Protein AF-A0A957PQ06-F1 (afdb_monomer_lite)

pLDDT: mean 71.83, std 15.74, range [35.75, 93.5]

Sequence (275 aa):
MQFDFATTTLPTLVLWGLGLLVFLIGGGLGYFNMNIDANKKLEGIDQKMKILKAETDRKIADANSKLEEARALEAEYQKNPMVESSSMLSLKNDGGQHVKVYMDGQPLTAPLTPEKRKRLIELINHIRPWLEGSTTEPRPMEPARDVSKPVNSTPLPPSPTSKPFPPSQASYPPAEVKPVPLTISLNSNKPKMDPEMEYKLLSMVQQIDRVLQARIDGTPLAEMSVQLKDTLQGGLQVHIGTVVYETIDDVPDANVRNAIRAAIAEWEQKYIPGT

Secondary structure (DSSP, 8-state):
----HHHHHHHHHHHHHHHHHHHHHHHHHHHHHHHHHHHHHHHHHHHHHHHHHHHHHHHHHHHHHHHHHHHHHHHHHHH--------S-EEEEETTTEEEEEETTEE-PSSPPHHHHHHHHHHHHHHHHHHTT-----PPP----------------PPP---PPP-----PPP--------------------HHHHHHTS-HHHHHHHHHHHHHTTSHHHHTTEEEEE-TTS-EEEEETTEEESSSTT-S-HHHHHHHHHHHHHHHHHH----

Foldseek 3Di:
DDDPPPPPVVVVVVVVVVVVVVVVVVVVVVVVVVVVVVVVVVVVVVVVVVVVVVVVVVVVVVVVVVVVVVVVVVVVCVVDVPPPPQCQWDWDDDQDDDTFIAGSNHTDDPPHDPVVVVSVVVVCVVCVCVVVPPPPDDDPDDDDDDDDDDDDDDDDDDDDDDDDDDDDDDDDDPPPPDPPPPCPVPPCPDDPDPVVVVLVPDDPQVNLQVLLCVQCVVHPQVVQVWGWDADPSRAIWIDGPPDIHRDLVPDPDPVSSVSSVVSVVVCCVVPVPDD

Structure (mmCIF, N/CA/C/O backbone):
data_AF-A0A957PQ06-F1
#
_entry.id   AF-A0A957PQ06-F1
#
loop_
_atom_site.group_PDB
_atom_site.id
_atom_site.type_symbol
_atom_site.label_atom_id
_atom_site.label_alt_id
_atom_site.label_comp_id
_atom_site.label_asym_id
_atom_site.label_entity_id
_atom_site.label_seq_id
_atom_site.pdbx_PDB_ins_code
_atom_site.Cartn_x
_atom_site.Cartn_y
_atom_site.Cartn_z
_atom_site.occupancy
_atom_site.B_iso_or_equiv
_atom_site.auth_seq_id
_atom_site.auth_comp_id
_atom_site.auth_asym_id
_atom_site.auth_atom_id
_atom_site.pdbx_PDB_model_num
ATOM 1 N N . MET A 1 1 ? -68.226 42.128 35.892 1.00 43.59 1 MET A N 1
ATOM 2 C CA . MET A 1 1 ? -66.874 41.921 36.448 1.00 43.59 1 MET A CA 1
ATOM 3 C C . MET A 1 1 ? -65.916 42.742 35.604 1.00 43.59 1 MET A C 1
ATOM 5 O O . MET A 1 1 ? -65.677 42.376 34.463 1.00 43.59 1 MET A O 1
ATOM 9 N N . GLN A 1 2 ? -65.498 43.908 36.097 1.00 47.78 2 GLN A N 1
ATOM 10 C CA . GLN A 1 2 ? -64.459 44.709 35.448 1.00 47.78 2 GLN A CA 1
ATOM 11 C C . GLN A 1 2 ? -63.126 44.172 35.974 1.00 47.78 2 GLN A C 1
ATOM 13 O O . GLN A 1 2 ? -62.897 44.211 37.178 1.00 47.78 2 GLN A O 1
ATOM 18 N N . PHE A 1 3 ? -62.319 43.561 35.109 1.00 56.31 3 PHE A N 1
ATOM 19 C CA . PHE A 1 3 ? -60.966 43.151 35.472 1.00 56.31 3 PHE A CA 1
ATOM 20 C C . PHE A 1 3 ? -60.044 44.356 35.281 1.00 56.31 3 PHE A C 1
ATOM 22 O O . PHE A 1 3 ? -59.943 44.889 34.177 1.00 56.31 3 PHE A O 1
ATOM 29 N N . ASP A 1 4 ? -59.399 44.791 36.361 1.00 58.41 4 ASP A N 1
ATOM 30 C CA . ASP A 1 4 ? -58.350 45.809 36.347 1.00 58.41 4 ASP A CA 1
ATOM 31 C C . ASP A 1 4 ? -57.112 45.270 35.610 1.00 58.41 4 ASP A C 1
ATOM 33 O O . ASP A 1 4 ? -56.214 44.661 36.188 1.00 58.41 4 ASP A O 1
ATOM 37 N N . PHE A 1 5 ? -57.057 45.478 34.294 1.00 54.84 5 PHE A N 1
ATOM 38 C CA . PHE A 1 5 ? -55.918 45.081 33.455 1.00 54.84 5 PHE A CA 1
ATOM 39 C C . PHE A 1 5 ? -54.644 45.909 33.720 1.00 54.84 5 PHE A C 1
ATOM 41 O O . PHE A 1 5 ? -53.552 45.517 33.297 1.00 54.84 5 PHE A O 1
ATOM 48 N N . ALA A 1 6 ? -54.761 47.036 34.430 1.00 58.41 6 ALA A N 1
ATOM 49 C CA . ALA A 1 6 ? -53.650 47.948 34.694 1.00 58.41 6 ALA A CA 1
ATOM 50 C C . ALA A 1 6 ? -52.701 47.455 35.803 1.00 58.41 6 ALA A C 1
ATOM 52 O O . ALA A 1 6 ? -51.518 47.791 35.791 1.00 58.41 6 ALA A O 1
ATOM 53 N N . THR A 1 7 ? -53.177 46.633 36.744 1.00 58.50 7 THR A N 1
ATOM 54 C CA . THR A 1 7 ? -52.380 46.261 37.928 1.00 58.50 7 THR A CA 1
ATOM 55 C C . THR A 1 7 ? -51.551 44.987 37.726 1.00 58.50 7 THR A C 1
ATOM 57 O O . THR A 1 7 ? -50.562 44.782 38.426 1.00 58.50 7 THR A O 1
ATOM 60 N N . THR A 1 8 ? -51.888 44.144 36.742 1.00 57.09 8 THR A N 1
ATOM 61 C CA . THR A 1 8 ? -51.178 42.871 36.488 1.00 57.09 8 THR A CA 1
ATOM 62 C C . THR A 1 8 ? -50.111 42.963 35.390 1.00 57.09 8 THR A C 1
ATOM 64 O O . THR A 1 8 ? -49.140 42.216 35.427 1.00 57.09 8 THR A O 1
ATOM 67 N N . THR A 1 9 ? -50.218 43.893 34.437 1.00 60.69 9 THR A N 1
ATOM 68 C CA . THR A 1 9 ? -49.292 43.983 33.284 1.00 60.69 9 THR A CA 1
ATOM 69 C C . THR A 1 9 ? -47.967 44.685 33.598 1.00 60.69 9 THR A C 1
ATOM 71 O O . THR A 1 9 ? -46.920 44.291 33.078 1.00 60.69 9 THR A O 1
ATOM 74 N N . LEU A 1 10 ? -47.978 45.678 34.492 1.00 62.53 10 LEU A N 1
ATOM 75 C CA . LEU A 1 10 ? -46.776 46.395 34.933 1.00 62.53 10 LEU A CA 1
ATOM 76 C C . LEU A 1 10 ? -45.704 45.495 35.586 1.00 62.53 10 LEU A C 1
ATOM 78 O O . LEU A 1 10 ? -44.550 45.567 35.159 1.00 62.53 10 LEU A O 1
ATOM 82 N N . PRO A 1 11 ? -46.019 44.616 36.562 1.00 73.25 11 PRO A N 1
ATOM 83 C CA . PRO A 1 11 ? -44.999 43.765 37.180 1.00 73.25 11 PRO A CA 1
ATOM 84 C C . PRO A 1 11 ? -44.424 42.721 36.211 1.00 73.25 11 PRO A C 1
ATOM 86 O O . PRO A 1 11 ? -43.242 42.390 36.300 1.00 73.25 11 PRO A O 1
ATOM 89 N N . THR A 1 12 ? -45.210 42.238 35.242 1.00 75.31 12 THR A N 1
ATOM 90 C CA . THR A 1 12 ? -44.739 41.271 34.238 1.00 75.31 12 THR A CA 1
ATOM 91 C C . THR A 1 12 ? -43.734 41.887 33.265 1.00 75.31 12 THR A C 1
ATOM 93 O O . THR A 1 12 ? -42.726 41.252 32.953 1.00 75.31 12 THR A O 1
ATOM 96 N N . LEU A 1 13 ? -43.959 43.128 32.820 1.00 80.06 13 LEU A N 1
ATOM 97 C CA . LEU A 1 13 ? -43.015 43.842 31.952 1.00 80.06 13 LEU A CA 1
ATOM 98 C C . LEU A 1 13 ? -41.699 44.162 32.673 1.00 80.06 13 LEU A C 1
ATOM 100 O O . LEU A 1 13 ? -40.632 44.037 32.074 1.00 80.06 13 LEU A O 1
ATOM 104 N N . VAL A 1 14 ? -41.753 44.500 33.966 1.00 81.69 14 VAL A N 1
ATOM 105 C CA . VAL A 1 14 ? -40.548 44.704 34.788 1.00 81.69 14 VAL A CA 1
ATOM 106 C C . VAL A 1 14 ? -39.762 43.399 34.947 1.00 81.69 14 VAL A C 1
ATOM 108 O O . VAL A 1 14 ? -38.539 43.409 34.816 1.00 81.69 14 VAL A O 1
ATOM 111 N N . LEU A 1 15 ? -40.444 42.267 35.153 1.00 83.12 15 LEU A N 1
ATOM 112 C CA . LEU A 1 15 ? -39.797 40.956 35.257 1.00 83.12 15 LEU A CA 1
ATOM 113 C C . LEU A 1 15 ? -39.107 40.549 33.942 1.00 83.12 15 LEU A C 1
ATOM 115 O O . LEU A 1 15 ? -37.973 40.070 33.960 1.00 83.12 15 LEU A O 1
ATOM 119 N N . TRP A 1 16 ? -39.756 40.793 32.799 1.00 86.06 16 TRP A N 1
ATOM 120 C CA . TRP A 1 16 ? -39.165 40.566 31.476 1.00 86.06 16 TRP A CA 1
ATOM 121 C C . TRP A 1 16 ? -37.976 41.489 31.203 1.00 86.06 16 TRP A C 1
ATOM 123 O O . TRP A 1 16 ? -36.947 41.022 30.719 1.00 86.06 16 TRP A O 1
ATOM 133 N N . GLY A 1 17 ? -38.079 42.772 31.560 1.00 86.25 17 GLY A N 1
ATOM 134 C CA . GLY A 1 17 ? -36.977 43.727 31.437 1.00 86.25 17 GLY A CA 1
ATOM 135 C C . GLY A 1 17 ? -35.755 43.320 32.264 1.00 86.25 17 GLY A C 1
ATOM 136 O O . GLY A 1 17 ? -34.630 43.363 31.766 1.00 86.25 17 GLY A O 1
ATOM 137 N N . LEU A 1 18 ? -35.970 42.848 33.496 1.00 85.44 18 LEU A N 1
ATOM 138 C CA . LEU A 1 18 ? -34.895 42.362 34.362 1.00 85.44 18 LEU A CA 1
ATOM 139 C C . LEU A 1 18 ? -34.256 41.077 33.808 1.00 85.44 18 LEU A C 1
ATOM 141 O O . LEU A 1 18 ? -33.033 40.950 33.806 1.00 85.44 18 LEU A O 1
ATOM 145 N N . GLY A 1 19 ? -35.068 40.152 33.284 1.00 82.25 19 GLY A N 1
ATOM 146 C CA . GLY A 1 19 ? -34.583 38.931 32.637 1.00 82.25 19 GLY A CA 1
ATOM 147 C C . GLY A 1 19 ? -33.724 39.214 31.400 1.00 82.25 19 GLY A C 1
ATOM 148 O O . GLY A 1 19 ? -32.652 38.629 31.245 1.00 82.25 19 GLY A O 1
ATOM 149 N N . LEU A 1 20 ? -34.141 40.165 30.559 1.00 86.56 20 LEU A N 1
ATOM 150 C CA . LEU A 1 20 ? -33.387 40.591 29.375 1.00 86.56 20 LEU A CA 1
ATOM 151 C C . LEU A 1 20 ? -32.058 41.257 29.749 1.00 86.56 20 LEU A C 1
ATOM 153 O O . LEU A 1 20 ? -31.039 41.001 29.110 1.00 86.56 20 LEU A O 1
ATOM 157 N N . LEU A 1 21 ? -32.043 42.059 30.816 1.00 86.06 21 LEU A N 1
ATOM 158 C CA . LEU A 1 21 ? -30.826 42.694 31.318 1.00 86.06 21 LEU A CA 1
ATOM 159 C C . LEU A 1 21 ? -29.799 41.653 31.789 1.00 86.06 21 LEU A C 1
ATOM 16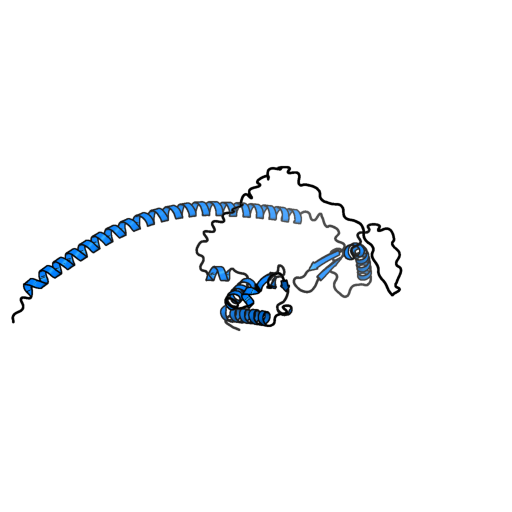1 O O . LEU A 1 21 ? -28.632 41.716 31.404 1.00 86.06 21 LEU A O 1
ATOM 165 N N . VAL A 1 22 ? -30.231 40.666 32.580 1.00 84.94 22 VAL A N 1
ATOM 166 C CA . VAL A 1 22 ? -29.355 39.581 33.055 1.00 84.94 22 VAL A CA 1
ATOM 167 C C . VAL A 1 22 ? -28.839 38.743 31.882 1.00 84.94 22 VAL A C 1
ATOM 169 O O . VAL A 1 22 ? -27.658 38.397 31.852 1.00 84.94 22 VAL A O 1
ATOM 172 N N . PHE A 1 23 ? -29.684 38.475 30.883 1.00 84.12 23 PHE A N 1
ATOM 173 C CA . PHE A 1 23 ? -29.285 37.758 29.673 1.00 84.12 23 PHE A CA 1
ATOM 174 C C . PHE A 1 23 ? -28.238 38.526 28.851 1.00 84.12 23 PHE A C 1
ATOM 176 O O . PHE A 1 23 ? -27.255 37.933 28.409 1.00 84.12 23 PHE A O 1
ATOM 183 N N . LEU A 1 24 ? -28.388 39.845 28.694 1.00 81.62 24 LEU A N 1
ATOM 184 C CA . LEU A 1 24 ? -27.420 40.680 27.974 1.00 81.62 24 LEU A CA 1
ATOM 185 C C . LEU A 1 24 ? -26.073 40.770 28.701 1.00 81.62 24 LEU A C 1
ATOM 187 O O . LEU A 1 24 ? -25.024 40.679 28.063 1.00 81.62 24 LEU A O 1
ATOM 191 N N . ILE A 1 25 ? -26.087 40.892 30.030 1.00 80.19 25 ILE A N 1
ATOM 192 C CA . ILE A 1 25 ? -24.860 40.919 30.838 1.00 80.19 25 ILE A CA 1
ATOM 193 C C . ILE A 1 25 ? -24.156 39.552 30.789 1.00 80.19 25 ILE A C 1
ATOM 195 O O . ILE A 1 25 ? -22.944 39.492 30.575 1.00 80.19 25 ILE A O 1
ATOM 199 N N . GLY A 1 26 ? -24.908 38.452 30.913 1.00 75.12 26 GLY A N 1
ATOM 200 C CA . GLY A 1 26 ? -24.374 37.092 30.802 1.00 75.12 26 GLY A CA 1
ATOM 201 C C . GLY A 1 26 ? -23.814 36.776 29.411 1.00 75.12 26 GLY A C 1
ATOM 202 O O . GLY A 1 26 ? -22.717 36.228 29.296 1.00 75.12 26 GLY A O 1
ATOM 203 N N . GLY A 1 27 ? -24.517 37.184 28.350 1.00 74.62 27 GLY A N 1
ATOM 204 C CA . GLY A 1 27 ? -24.068 37.031 26.964 1.00 74.62 27 GLY A CA 1
ATOM 205 C C . GLY A 1 27 ? -22.811 37.847 26.653 1.00 74.62 27 GLY A C 1
ATOM 206 O O . GLY A 1 27 ? -21.890 37.337 26.015 1.00 74.62 27 GLY A O 1
ATOM 207 N N . GLY A 1 28 ? -22.724 39.077 27.171 1.00 70.19 28 GLY A N 1
ATOM 208 C CA . GLY A 1 28 ? -21.534 39.920 27.047 1.00 70.19 28 GLY A CA 1
ATOM 209 C C . GLY A 1 28 ? -20.307 39.300 27.720 1.00 70.19 28 GLY A C 1
ATOM 210 O O . GLY A 1 28 ? -19.261 39.165 27.088 1.00 70.19 28 GLY A O 1
ATOM 211 N N . LEU A 1 29 ? -20.438 38.843 28.969 1.00 68.38 29 LEU A N 1
ATOM 212 C CA . LEU A 1 29 ? -19.339 38.198 29.703 1.00 68.38 29 LEU A CA 1
ATOM 213 C C . LEU A 1 29 ? -18.854 36.905 29.021 1.00 68.38 29 LEU A C 1
ATOM 215 O O . LEU A 1 29 ? -17.646 36.673 28.938 1.00 68.38 29 LEU A O 1
ATOM 219 N N . GLY A 1 30 ? -19.769 36.097 28.473 1.00 63.50 30 GLY A N 1
ATOM 220 C CA . GLY A 1 30 ? -19.419 34.898 27.705 1.00 63.50 30 GLY A CA 1
ATOM 221 C C . GLY A 1 30 ? -18.674 35.206 26.400 1.00 63.50 30 GLY A C 1
ATOM 222 O O . GLY A 1 30 ? -17.692 34.536 26.074 1.00 63.50 30 GLY A O 1
ATOM 223 N N . TYR A 1 31 ? -19.087 36.255 25.682 1.00 67.31 31 TYR A N 1
ATOM 224 C CA . TYR A 1 31 ? -18.463 36.662 24.419 1.00 67.31 31 TYR A CA 1
ATOM 225 C C . TYR A 1 31 ? -17.031 37.189 24.611 1.00 67.31 31 TYR A C 1
ATOM 227 O O . TYR A 1 31 ? -16.132 36.849 23.839 1.00 67.31 31 TYR A O 1
ATOM 235 N N . PHE A 1 32 ? -16.782 37.956 25.678 1.00 64.44 32 PHE A N 1
ATOM 236 C CA . PHE A 1 32 ? -15.441 38.471 25.974 1.00 64.44 32 PHE A CA 1
ATOM 237 C C . PHE A 1 32 ? -14.447 37.369 26.366 1.00 64.44 32 PHE A C 1
ATOM 239 O O . PHE A 1 32 ? -13.292 37.427 25.942 1.00 64.44 32 PHE A O 1
ATOM 246 N N . ASN A 1 33 ? -14.879 36.340 27.105 1.00 67.62 33 ASN A N 1
ATOM 247 C CA . ASN A 1 33 ? -13.994 35.231 27.475 1.00 67.62 33 ASN A CA 1
ATOM 248 C C . ASN A 1 33 ? -13.581 34.389 26.249 1.00 67.62 33 ASN A C 1
ATOM 250 O O . ASN A 1 33 ? -12.427 33.989 26.126 1.00 67.62 33 ASN A O 1
ATOM 254 N N . MET A 1 34 ? -14.491 34.185 25.289 1.00 59.56 34 MET A N 1
ATOM 255 C CA . MET A 1 34 ? -14.214 33.371 24.098 1.00 59.56 34 MET A CA 1
ATOM 256 C C . MET A 1 34 ? -13.320 34.078 23.060 1.00 59.56 34 MET A C 1
ATOM 258 O O . MET A 1 34 ? -12.548 33.419 22.362 1.00 59.56 34 MET A O 1
ATOM 262 N N . ASN A 1 35 ? -13.364 35.414 22.980 1.00 62.91 35 ASN A N 1
ATOM 263 C CA . ASN A 1 35 ? -12.556 36.182 22.023 1.00 62.91 35 ASN A CA 1
ATOM 264 C C . ASN A 1 35 ? -11.064 36.279 22.414 1.00 62.91 35 ASN A C 1
ATOM 266 O O . ASN A 1 35 ? -10.199 36.404 21.547 1.00 62.91 35 ASN A O 1
ATOM 270 N N . ILE A 1 36 ? -10.735 36.188 23.707 1.00 64.38 36 ILE A N 1
ATOM 271 C CA . ILE A 1 36 ? -9.341 36.239 24.186 1.00 64.38 36 ILE A CA 1
ATOM 272 C C . ILE A 1 36 ? -8.603 34.921 23.892 1.00 64.38 36 ILE A C 1
ATOM 274 O O . ILE A 1 36 ? -7.441 34.942 23.478 1.00 64.38 36 ILE A O 1
ATOM 278 N N . ASP A 1 37 ? -9.274 33.776 24.041 1.00 64.75 37 ASP A N 1
ATOM 279 C CA . ASP A 1 37 ? -8.692 32.463 23.729 1.00 64.75 37 ASP A CA 1
ATOM 280 C C . ASP A 1 37 ? -8.498 32.232 22.222 1.00 64.75 37 ASP A C 1
ATOM 282 O O . ASP A 1 37 ? -7.539 31.571 21.815 1.00 64.75 37 ASP A O 1
ATOM 286 N N . ALA A 1 38 ? -9.369 32.795 21.378 1.00 66.06 38 ALA A N 1
ATOM 287 C CA . ALA A 1 38 ? -9.244 32.691 19.924 1.00 66.06 38 ALA A CA 1
ATOM 288 C C . ALA A 1 38 ? -7.954 33.358 19.407 1.00 66.06 38 ALA A C 1
ATOM 290 O O . ALA A 1 38 ? -7.215 32.749 18.630 1.00 66.06 38 ALA A O 1
ATOM 291 N N . ASN A 1 39 ? -7.632 34.558 19.904 1.00 70.06 39 ASN A N 1
ATOM 292 C CA . ASN A 1 39 ? -6.432 35.292 19.489 1.00 70.06 39 ASN A CA 1
ATOM 293 C C . ASN A 1 39 ? -5.134 34.601 19.933 1.00 70.06 39 ASN A C 1
ATOM 295 O O . ASN A 1 39 ? -4.214 34.462 19.131 1.00 70.06 39 ASN A O 1
ATOM 299 N N . LYS A 1 40 ? -5.080 34.061 21.159 1.00 70.31 40 LYS A N 1
ATOM 300 C CA . LYS A 1 40 ? -3.904 33.299 21.625 1.00 70.31 40 LYS A CA 1
ATOM 301 C C . LYS A 1 40 ? -3.661 32.024 20.813 1.00 70.31 40 LYS A C 1
ATOM 303 O O . LYS A 1 40 ? -2.516 31.617 20.614 1.00 70.31 40 LYS A O 1
ATOM 308 N N . LYS A 1 41 ? -4.726 31.374 20.333 1.00 69.62 41 LYS A N 1
ATOM 309 C CA . LYS A 1 41 ? -4.604 30.174 19.489 1.00 69.62 41 LYS A CA 1
ATOM 310 C C . LYS A 1 41 ? -4.099 30.499 18.083 1.00 69.62 41 LYS A C 1
ATOM 312 O O . LYS A 1 41 ? -3.313 29.718 17.552 1.00 69.62 41 LYS A O 1
ATOM 317 N N . LEU A 1 42 ? -4.496 31.636 17.512 1.00 68.69 42 LEU A N 1
ATOM 318 C CA . LEU A 1 42 ? -4.008 32.104 16.209 1.00 68.69 42 LEU A CA 1
ATOM 319 C C . LEU A 1 42 ? -2.494 32.369 16.228 1.00 68.69 42 LEU A C 1
ATOM 321 O O . LEU A 1 42 ? -1.780 31.882 15.354 1.00 68.69 42 LEU A O 1
ATOM 325 N N . GLU A 1 43 ? -1.981 33.021 17.275 1.00 76.38 43 GLU A N 1
ATOM 326 C CA . GLU A 1 43 ? -0.540 33.290 17.427 1.00 76.38 43 GLU A CA 1
ATOM 327 C C . GLU A 1 43 ? 0.298 32.000 17.500 1.00 76.38 43 GLU A C 1
ATOM 329 O O . GLU A 1 43 ? 1.355 31.887 16.871 1.00 76.38 43 GLU A O 1
ATOM 334 N N . GLY A 1 44 ? -0.197 30.987 18.221 1.00 75.50 44 GLY A N 1
ATOM 335 C CA . GLY A 1 44 ? 0.466 29.685 18.320 1.00 75.50 44 GLY A CA 1
ATOM 336 C C . GLY A 1 44 ? 0.460 28.886 17.011 1.00 75.50 44 GLY A C 1
ATOM 337 O O . GLY A 1 44 ? 1.382 28.105 16.766 1.00 75.50 44 GLY A O 1
ATOM 338 N N . ILE A 1 45 ? -0.553 29.070 16.159 1.00 78.94 45 ILE A N 1
ATOM 339 C CA . ILE A 1 45 ? -0.629 28.437 14.834 1.00 78.94 45 ILE A CA 1
ATOM 340 C C . ILE A 1 45 ? 0.354 29.107 13.867 1.00 78.94 45 ILE A C 1
ATOM 342 O O . ILE A 1 45 ? 1.091 28.403 13.177 1.00 78.94 45 ILE A O 1
ATOM 346 N N . ASP A 1 46 ? 0.451 30.437 13.878 1.00 80.75 46 ASP A N 1
ATOM 347 C CA . ASP A 1 46 ? 1.374 31.184 13.016 1.00 80.75 46 ASP A CA 1
ATOM 348 C C . ASP A 1 46 ? 2.845 30.863 13.307 1.00 80.75 46 ASP A C 1
ATOM 350 O O . ASP A 1 46 ? 3.646 30.691 12.382 1.00 80.75 46 ASP A O 1
ATOM 354 N N . GLN A 1 47 ? 3.221 30.727 14.583 1.00 83.31 47 GLN A N 1
ATOM 355 C CA . GLN A 1 47 ? 4.578 30.305 14.945 1.00 83.31 47 GLN A CA 1
ATOM 356 C C . GLN A 1 47 ? 4.882 28.886 14.455 1.00 83.31 47 GLN A C 1
ATOM 358 O O . GLN A 1 47 ? 5.950 28.646 13.889 1.00 83.31 47 GLN A O 1
ATOM 363 N N . LYS A 1 48 ? 3.932 27.955 14.606 1.00 83.44 48 LYS A N 1
ATOM 364 C CA . LYS A 1 48 ? 4.082 26.578 14.115 1.00 83.44 48 LYS A CA 1
ATOM 365 C C . LYS A 1 48 ? 4.183 26.521 12.594 1.00 83.44 48 LYS A C 1
ATOM 367 O O . LYS A 1 48 ? 5.027 25.793 12.085 1.00 83.44 48 LYS A O 1
ATOM 372 N N . MET A 1 49 ? 3.396 27.323 11.877 1.00 80.19 49 MET A N 1
ATOM 373 C CA . MET A 1 49 ? 3.458 27.415 10.415 1.00 80.19 49 MET A CA 1
ATOM 374 C C . MET A 1 49 ? 4.801 27.969 9.933 1.00 80.19 49 MET A C 1
ATOM 376 O O . MET A 1 49 ? 5.360 27.449 8.971 1.00 80.19 49 MET A O 1
ATOM 380 N N . LYS A 1 50 ? 5.371 28.969 10.619 1.00 84.94 50 LYS A N 1
ATOM 381 C CA . LYS A 1 50 ? 6.707 29.500 10.290 1.00 84.94 50 LYS A CA 1
ATOM 382 C C . LYS A 1 50 ? 7.809 28.463 10.500 1.00 84.94 50 LYS A C 1
ATOM 384 O O . LYS A 1 50 ? 8.672 28.324 9.637 1.00 84.94 50 LYS A O 1
ATOM 389 N N . ILE A 1 51 ? 7.762 27.723 11.610 1.00 90.81 51 ILE A N 1
ATOM 390 C CA . ILE A 1 51 ? 8.732 26.657 11.904 1.00 90.81 51 ILE A CA 1
ATOM 391 C C . ILE A 1 51 ? 8.605 25.525 10.879 1.00 90.81 51 ILE A C 1
ATOM 393 O O . ILE A 1 51 ? 9.607 25.114 10.300 1.00 90.81 51 ILE A O 1
ATOM 397 N N . LEU A 1 52 ? 7.378 25.075 10.601 1.00 89.94 52 LEU A N 1
ATOM 398 C CA . LEU A 1 52 ? 7.117 24.011 9.634 1.00 89.94 52 LEU A CA 1
ATOM 399 C C . LEU A 1 52 ? 7.557 24.414 8.223 1.00 89.94 52 LEU A C 1
ATOM 401 O O . LEU A 1 52 ? 8.157 23.607 7.515 1.00 89.94 52 LEU A O 1
ATOM 405 N N . LYS A 1 53 ? 7.302 25.664 7.822 1.00 91.19 53 LYS A N 1
ATOM 406 C CA . LYS A 1 53 ? 7.746 26.190 6.529 1.00 91.19 53 LYS A CA 1
ATOM 407 C C . LYS A 1 53 ? 9.270 26.203 6.432 1.00 91.19 53 LYS A C 1
ATOM 409 O O . LYS A 1 53 ? 9.802 25.663 5.472 1.00 91.19 53 LYS A O 1
ATOM 414 N N . ALA A 1 54 ? 9.966 26.712 7.449 1.00 92.69 54 ALA A N 1
ATOM 415 C CA . ALA A 1 54 ? 11.428 26.714 7.475 1.00 92.69 54 ALA A CA 1
ATOM 416 C C . ALA A 1 54 ? 12.025 25.293 7.451 1.00 92.69 54 ALA A C 1
ATOM 418 O O . ALA A 1 54 ? 13.026 25.051 6.778 1.00 92.69 54 ALA A O 1
ATOM 419 N N . GLU A 1 55 ? 11.408 24.335 8.150 1.00 91.12 55 GLU A N 1
ATOM 420 C CA . GLU A 1 55 ? 11.828 22.930 8.111 1.00 91.12 55 GLU A CA 1
ATOM 421 C C . GLU A 1 55 ? 11.583 22.302 6.732 1.00 91.12 55 GLU A C 1
ATOM 423 O O . GLU A 1 55 ? 12.433 21.569 6.224 1.00 91.12 55 GLU A O 1
ATOM 428 N N . THR A 1 56 ? 10.446 22.610 6.109 1.00 89.19 56 THR A N 1
ATOM 429 C CA . THR A 1 56 ? 10.090 22.113 4.774 1.00 89.19 56 THR A CA 1
ATOM 430 C C . THR A 1 56 ? 11.033 22.678 3.717 1.00 89.19 56 THR A C 1
ATOM 432 O O . THR A 1 56 ? 11.580 21.910 2.932 1.00 89.19 56 THR A O 1
ATOM 435 N N . ASP A 1 57 ? 11.308 23.984 3.751 1.00 93.50 57 ASP A N 1
ATOM 436 C CA . ASP A 1 57 ? 12.265 24.636 2.852 1.00 93.50 57 ASP A CA 1
ATOM 437 C C . ASP A 1 57 ? 13.672 24.035 3.016 1.00 93.50 57 ASP A C 1
ATOM 439 O O . ASP A 1 57 ? 14.348 23.744 2.028 1.00 93.50 57 ASP A O 1
ATOM 443 N N . ARG A 1 58 ? 14.091 23.743 4.257 1.00 93.25 58 ARG A N 1
ATOM 444 C CA . ARG A 1 58 ? 15.363 23.058 4.529 1.00 93.25 58 ARG A CA 1
ATOM 445 C C . ARG A 1 58 ? 15.394 21.637 3.958 1.00 93.25 58 ARG A C 1
ATOM 447 O O . ARG A 1 58 ? 16.408 21.246 3.388 1.00 93.25 58 ARG A O 1
ATOM 454 N N . LYS A 1 59 ? 14.305 20.870 4.084 1.00 91.06 59 LYS A N 1
ATOM 455 C CA . LYS A 1 59 ? 14.203 19.513 3.514 1.00 91.06 59 LYS A CA 1
ATOM 456 C C . LYS A 1 59 ? 14.186 19.526 1.989 1.00 91.06 59 LYS A C 1
ATOM 458 O O . LYS A 1 59 ? 14.790 18.652 1.379 1.00 91.06 59 LYS A O 1
ATOM 463 N N . ILE A 1 60 ? 13.535 20.513 1.376 1.00 91.00 60 ILE A N 1
ATOM 464 C CA . ILE A 1 60 ? 13.526 20.682 -0.081 1.00 91.00 60 ILE A CA 1
ATOM 465 C C . ILE A 1 60 ? 14.935 21.021 -0.583 1.00 91.00 60 ILE A C 1
ATOM 467 O O . ILE A 1 60 ? 15.373 20.452 -1.580 1.00 91.00 60 ILE A O 1
ATOM 471 N N . ALA A 1 61 ? 15.668 21.892 0.117 1.00 91.88 61 ALA A N 1
ATOM 472 C CA . ALA A 1 61 ? 17.047 22.223 -0.237 1.00 91.88 61 ALA A CA 1
ATOM 473 C C . ALA A 1 61 ? 17.989 21.009 -0.128 1.00 91.88 61 ALA A C 1
ATOM 475 O O . ALA A 1 61 ? 18.774 20.766 -1.040 1.00 91.88 61 ALA A O 1
ATOM 476 N N . ASP A 1 62 ? 17.871 20.218 0.943 1.00 92.56 62 ASP A N 1
ATOM 477 C CA . ASP A 1 62 ? 18.660 18.994 1.141 1.00 92.56 62 ASP A CA 1
ATOM 478 C C . ASP A 1 62 ? 18.346 17.931 0.074 1.00 92.56 62 ASP A C 1
ATOM 480 O O . ASP A 1 62 ? 19.250 17.385 -0.559 1.00 92.56 62 ASP A O 1
ATOM 484 N N . ALA A 1 63 ? 17.058 17.712 -0.215 1.00 88.44 63 ALA A N 1
ATOM 485 C CA . ALA A 1 63 ? 16.620 16.790 -1.258 1.00 88.44 63 ALA A CA 1
ATOM 486 C C . ALA A 1 63 ? 17.102 17.219 -2.653 1.00 88.44 63 ALA A C 1
ATOM 488 O O . ALA A 1 63 ? 17.554 16.373 -3.424 1.00 88.44 63 ALA A O 1
ATOM 489 N N . ASN A 1 64 ? 17.052 18.518 -2.967 1.00 91.94 64 ASN A N 1
ATOM 490 C CA . ASN A 1 64 ? 17.573 19.043 -4.229 1.00 91.94 64 ASN A CA 1
ATOM 491 C C . ASN A 1 64 ? 19.095 18.893 -4.321 1.00 91.94 64 ASN A C 1
ATOM 493 O O . ASN A 1 64 ? 19.579 18.452 -5.358 1.00 91.94 64 ASN A O 1
ATOM 497 N N . SER A 1 65 ? 19.838 19.172 -3.245 1.00 92.19 65 SER A N 1
ATOM 498 C CA . SER A 1 65 ? 21.290 18.949 -3.213 1.00 92.19 65 SER A CA 1
ATOM 499 C C . SER A 1 65 ? 21.635 17.479 -3.446 1.00 92.19 65 SER A C 1
ATOM 501 O O . SER A 1 65 ? 22.536 17.171 -4.220 1.00 92.19 65 SER A O 1
ATOM 503 N N . LYS A 1 66 ? 20.894 16.558 -2.822 1.00 90.44 66 LYS A N 1
ATOM 504 C CA . LYS A 1 66 ? 21.103 15.117 -2.987 1.00 90.44 66 LYS A CA 1
ATOM 505 C C . LYS A 1 66 ? 20.726 14.626 -4.387 1.00 90.44 66 LYS A C 1
ATOM 507 O O . LYS A 1 66 ? 21.362 13.718 -4.914 1.00 90.44 66 LYS A O 1
ATOM 512 N N . LEU A 1 67 ? 19.703 15.223 -4.999 1.00 88.38 67 LEU A N 1
ATOM 513 C CA . LEU A 1 67 ? 19.331 14.949 -6.386 1.00 88.38 67 LEU A CA 1
ATOM 514 C C . LEU A 1 67 ? 20.395 15.464 -7.362 1.00 88.38 67 LEU A C 1
ATOM 516 O O . LEU A 1 67 ? 20.672 14.804 -8.359 1.00 88.38 67 LEU A O 1
ATOM 520 N N . GLU A 1 68 ? 20.992 16.622 -7.085 1.00 87.06 68 GLU A N 1
ATOM 521 C CA . GLU A 1 68 ? 22.076 17.179 -7.893 1.00 87.06 68 GLU A CA 1
ATOM 522 C C . GLU A 1 68 ? 23.361 16.352 -7.760 1.00 87.06 68 GLU A C 1
ATOM 524 O O . GLU A 1 68 ? 23.982 16.044 -8.773 1.00 87.06 68 GLU A O 1
ATOM 529 N N . GLU A 1 69 ? 23.693 15.882 -6.554 1.00 85.38 69 GLU A N 1
ATOM 530 C CA . GLU A 1 69 ? 24.778 14.920 -6.324 1.00 85.38 69 GLU A CA 1
ATOM 531 C C . GLU A 1 69 ? 24.528 13.602 -7.073 1.00 85.38 69 GLU A C 1
ATOM 533 O O . GLU A 1 69 ? 25.407 13.114 -7.780 1.00 85.38 69 GLU A O 1
ATOM 538 N N . ALA A 1 70 ? 23.309 13.055 -7.005 1.00 82.50 70 ALA A N 1
ATOM 539 C CA . ALA A 1 70 ? 22.943 11.849 -7.746 1.00 82.50 70 ALA A CA 1
ATOM 540 C C . ALA A 1 70 ? 23.020 12.055 -9.268 1.00 82.50 70 ALA A C 1
ATOM 542 O O . ALA A 1 70 ? 23.514 11.181 -9.974 1.00 82.50 70 ALA A O 1
ATOM 543 N N . ARG A 1 71 ? 22.595 13.219 -9.778 1.00 84.19 71 ARG A N 1
ATOM 544 C CA . ARG A 1 71 ? 22.741 13.576 -11.198 1.00 84.19 71 ARG A CA 1
ATOM 545 C C . ARG A 1 71 ? 24.196 13.782 -11.603 1.00 84.19 71 ARG A C 1
ATOM 547 O O . ARG A 1 71 ? 24.544 13.459 -12.732 1.00 84.19 71 ARG A O 1
ATOM 554 N N . ALA A 1 72 ? 25.041 14.308 -10.720 1.00 84.50 72 ALA A N 1
ATOM 555 C CA . ALA A 1 72 ? 26.472 14.436 -10.969 1.00 84.50 72 ALA A CA 1
ATOM 556 C C . ALA A 1 72 ? 27.146 13.057 -11.026 1.00 84.50 72 ALA A C 1
ATOM 558 O O . ALA A 1 72 ? 27.919 12.811 -11.947 1.00 84.50 72 ALA A O 1
ATOM 559 N N . LEU A 1 73 ? 26.785 12.138 -10.123 1.00 76.00 73 LEU A N 1
ATOM 560 C CA . LEU A 1 73 ? 27.229 10.740 -10.155 1.00 76.00 73 LEU A CA 1
ATOM 561 C C . LEU A 1 73 ? 26.711 9.998 -11.394 1.00 76.00 73 LEU A C 1
ATOM 563 O O . LEU A 1 73 ? 27.451 9.226 -11.994 1.00 76.00 73 LEU A O 1
ATOM 567 N N . GLU A 1 74 ? 25.468 10.242 -11.812 1.00 72.38 74 GLU A N 1
ATOM 568 C CA . GLU A 1 74 ? 24.905 9.683 -13.045 1.00 72.38 74 GLU A CA 1
ATOM 569 C C . GLU A 1 74 ? 25.614 10.246 -14.286 1.00 72.38 74 GLU A C 1
ATOM 571 O O . GLU A 1 74 ? 25.978 9.492 -15.184 1.00 72.38 74 GLU A O 1
ATOM 576 N N . ALA A 1 75 ? 25.900 11.550 -14.315 1.00 75.50 75 ALA A N 1
ATOM 577 C CA . ALA A 1 75 ? 26.678 12.175 -15.381 1.00 75.50 75 ALA A CA 1
ATOM 578 C C . ALA A 1 75 ? 28.137 11.683 -15.401 1.00 75.50 75 ALA A C 1
ATOM 580 O O . ALA A 1 75 ? 28.719 11.535 -16.477 1.00 75.50 75 ALA A O 1
ATOM 581 N N . GLU A 1 76 ? 28.728 11.392 -14.239 1.00 65.50 76 GLU A N 1
ATOM 582 C CA . GLU A 1 76 ? 30.052 10.776 -14.120 1.00 65.50 76 GLU A CA 1
ATOM 583 C C . GLU A 1 76 ? 30.036 9.315 -14.600 1.00 65.50 76 GLU A C 1
ATOM 585 O O . GLU A 1 76 ? 30.886 8.931 -15.405 1.00 65.50 76 GLU A O 1
ATOM 590 N N . TYR A 1 77 ? 29.016 8.537 -14.219 1.00 60.56 77 TYR A N 1
ATOM 591 C CA . TYR A 1 77 ? 28.769 7.179 -14.716 1.00 60.56 77 TYR A CA 1
ATOM 592 C C . TYR A 1 77 ? 28.571 7.157 -16.238 1.00 60.56 77 TYR A C 1
ATOM 594 O O . TYR A 1 77 ? 29.080 6.280 -16.934 1.00 60.56 77 TYR A O 1
ATOM 602 N N . GLN A 1 78 ? 27.890 8.165 -16.783 1.00 60.00 78 GLN A N 1
ATOM 603 C CA . GLN A 1 78 ? 27.644 8.284 -18.216 1.00 60.00 78 GLN A CA 1
ATOM 604 C C . GLN A 1 78 ? 28.874 8.769 -19.000 1.00 60.00 78 GLN A C 1
ATOM 606 O O . GLN A 1 78 ? 29.014 8.448 -20.180 1.00 60.00 78 GLN A O 1
ATOM 611 N N . LYS A 1 79 ? 29.789 9.508 -18.357 1.00 58.53 79 LYS A N 1
ATOM 612 C CA . LYS A 1 79 ? 31.048 9.980 -18.956 1.00 58.53 79 LYS A CA 1
ATOM 613 C C . LYS A 1 79 ? 32.163 8.932 -18.901 1.00 58.53 79 LYS A C 1
ATOM 615 O O . LYS A 1 79 ? 33.071 8.989 -19.729 1.00 58.53 79 LYS A O 1
ATOM 620 N N . ASN A 1 80 ? 32.094 7.984 -17.967 1.00 50.38 80 ASN A N 1
ATOM 621 C CA . ASN A 1 80 ? 33.071 6.910 -17.829 1.00 50.38 80 ASN A CA 1
ATOM 622 C C . ASN A 1 80 ? 32.380 5.531 -17.876 1.00 50.38 80 ASN A C 1
ATOM 624 O O . ASN A 1 80 ? 32.144 4.930 -16.826 1.00 50.38 80 ASN A O 1
ATOM 628 N N . PRO A 1 81 ? 32.065 4.993 -19.074 1.00 55.19 81 PRO A N 1
ATOM 629 C CA . PRO A 1 81 ? 31.544 3.637 -19.234 1.00 55.19 81 PRO A CA 1
ATOM 630 C C . PRO A 1 81 ? 32.670 2.619 -18.999 1.00 55.19 81 PRO A C 1
ATOM 632 O O . PRO A 1 81 ? 33.120 1.926 -19.904 1.00 55.19 81 PRO A O 1
ATOM 635 N N . MET A 1 82 ? 33.188 2.555 -17.778 1.00 50.09 82 MET A N 1
ATOM 636 C CA . MET A 1 82 ? 34.234 1.617 -17.399 1.00 50.09 82 MET A CA 1
ATOM 637 C C . MET A 1 82 ? 33.866 0.960 -16.078 1.00 50.09 82 MET A C 1
ATOM 639 O O . MET A 1 82 ? 34.530 1.149 -15.072 1.00 50.09 82 MET A O 1
ATOM 643 N N . VAL A 1 83 ? 32.772 0.201 -16.112 1.00 50.09 83 VAL A N 1
ATOM 644 C CA . VAL A 1 83 ? 32.801 -1.252 -15.911 1.00 50.09 83 VAL A CA 1
ATOM 645 C C . VAL A 1 83 ? 31.658 -1.805 -16.768 1.00 50.09 83 VAL A C 1
ATOM 647 O O . VAL A 1 83 ? 30.581 -2.126 -16.271 1.00 50.09 83 VAL A O 1
ATOM 650 N N . GLU A 1 84 ? 31.880 -1.919 -18.082 1.00 48.28 84 GLU A N 1
ATOM 651 C CA . GLU A 1 84 ? 31.314 -3.062 -18.796 1.00 48.28 84 GLU A CA 1
ATOM 652 C C . GLU A 1 84 ? 31.915 -4.296 -18.122 1.00 48.28 84 GLU A C 1
ATOM 654 O O . GLU A 1 84 ? 32.968 -4.811 -18.497 1.00 48.28 84 GLU A O 1
ATOM 659 N N . SER A 1 85 ? 31.273 -4.763 -17.055 1.00 45.53 85 SER A N 1
ATOM 660 C CA . SER A 1 85 ? 31.365 -6.164 -16.713 1.00 45.53 85 SER A CA 1
ATOM 661 C C . SER A 1 85 ? 30.936 -6.861 -17.993 1.00 45.53 85 SER A C 1
ATOM 663 O O . SER A 1 85 ? 29.799 -6.688 -18.433 1.00 45.53 85 SER A O 1
ATOM 665 N N . SER A 1 86 ? 31.890 -7.528 -18.650 1.00 56.44 86 SER A N 1
ATOM 666 C CA . SER A 1 86 ? 31.661 -8.404 -19.797 1.00 56.44 86 SER A CA 1
ATOM 667 C C . SER A 1 86 ? 30.572 -9.396 -19.408 1.00 56.44 86 SER A C 1
ATOM 669 O O . SER A 1 86 ? 30.829 -10.474 -18.875 1.00 56.44 86 SER A O 1
ATOM 671 N N . SER A 1 87 ? 29.326 -8.976 -19.577 1.00 57.03 87 SER A N 1
ATOM 672 C CA . SER A 1 87 ? 28.149 -9.705 -19.158 1.00 57.03 87 SER A CA 1
ATOM 673 C C . SER A 1 87 ? 27.839 -10.629 -20.315 1.00 57.03 87 SER A C 1
ATOM 675 O O . SER A 1 87 ? 27.076 -10.310 -21.224 1.00 57.03 87 SER A O 1
ATOM 677 N N . MET A 1 88 ? 28.510 -11.782 -20.293 1.00 67.00 88 MET A N 1
ATOM 678 C CA . MET A 1 88 ? 28.357 -12.831 -21.302 1.00 67.00 88 MET A CA 1
ATOM 679 C C . MET A 1 88 ? 26.884 -13.249 -21.454 1.00 67.00 88 MET A C 1
ATOM 681 O O . MET A 1 88 ? 26.466 -13.658 -22.534 1.00 67.00 88 MET A O 1
ATOM 685 N N . LEU A 1 89 ? 26.075 -13.085 -20.400 1.00 75.94 89 LEU A N 1
ATOM 686 C CA . LEU A 1 89 ? 24.624 -13.228 -20.443 1.00 75.94 89 LEU A CA 1
ATOM 687 C C . LEU A 1 89 ? 23.948 -12.170 -19.566 1.00 75.94 89 LEU A C 1
ATOM 689 O O . LEU A 1 89 ? 24.253 -12.064 -18.381 1.00 75.94 89 LEU A O 1
ATOM 693 N N . SER A 1 90 ? 22.994 -11.431 -20.128 1.00 73.62 90 SER A N 1
ATOM 694 C CA . SER A 1 90 ? 22.128 -10.505 -19.391 1.00 73.62 90 SER A CA 1
ATOM 695 C C . SER A 1 90 ? 20.662 -10.842 -19.650 1.00 73.62 90 SER A C 1
ATOM 697 O O . SER A 1 90 ? 20.258 -11.018 -20.795 1.00 73.62 90 SER A O 1
ATOM 699 N N . LEU A 1 91 ? 19.842 -10.917 -18.602 1.00 76.19 91 LEU A N 1
ATOM 700 C CA . LEU A 1 91 ? 18.404 -11.164 -18.715 1.00 76.19 91 LEU A CA 1
ATOM 701 C C . LEU A 1 91 ? 17.665 -9.887 -18.315 1.00 76.19 91 LEU A C 1
ATOM 703 O O . LEU A 1 91 ? 17.828 -9.404 -17.197 1.00 76.19 91 LEU A O 1
ATOM 707 N N . LYS A 1 92 ? 16.859 -9.334 -19.224 1.00 74.69 92 LYS A N 1
ATOM 708 C CA . LYS A 1 92 ? 15.984 -8.193 -18.930 1.00 74.69 92 LYS A CA 1
ATOM 709 C C . LYS A 1 92 ? 14.533 -8.657 -18.977 1.00 74.69 92 LYS A C 1
ATOM 711 O O . LYS A 1 92 ? 14.109 -9.274 -19.954 1.00 74.69 92 LYS A O 1
ATOM 716 N N . ASN A 1 93 ? 13.785 -8.375 -17.915 1.00 77.00 93 ASN A N 1
ATOM 717 C CA . ASN A 1 93 ? 12.353 -8.644 -17.859 1.00 77.00 93 ASN A CA 1
ATOM 718 C C . ASN A 1 93 ? 11.594 -7.430 -18.411 1.00 77.00 93 ASN A C 1
ATOM 720 O O . ASN A 1 93 ? 11.669 -6.341 -17.844 1.00 77.00 93 ASN A O 1
ATOM 724 N N . ASP A 1 94 ? 10.895 -7.618 -19.527 1.00 70.94 94 ASP A N 1
ATOM 725 C CA . ASP A 1 94 ? 10.062 -6.601 -20.169 1.00 70.94 94 ASP A CA 1
ATOM 726 C C . ASP A 1 94 ? 8.638 -6.706 -19.600 1.00 70.94 94 ASP A C 1
ATOM 728 O O . ASP A 1 94 ? 7.741 -7.247 -20.237 1.00 70.94 94 ASP A O 1
ATOM 732 N N . GLY A 1 95 ? 8.474 -6.298 -18.338 1.00 59.03 95 GLY A N 1
ATOM 733 C CA . GLY A 1 95 ? 7.201 -5.855 -17.757 1.00 59.03 95 GLY A CA 1
ATOM 734 C C . GLY A 1 95 ? 5.952 -6.741 -17.882 1.00 59.03 95 GLY A C 1
ATOM 735 O O . GLY A 1 95 ? 4.865 -6.210 -17.681 1.00 59.03 95 GLY A O 1
ATOM 736 N N . GLY A 1 96 ? 6.040 -8.042 -18.183 1.00 60.03 96 GLY A N 1
ATOM 737 C CA . GLY A 1 96 ? 4.837 -8.875 -18.112 1.00 60.03 96 GLY A CA 1
ATOM 738 C C . GLY A 1 96 ? 4.847 -10.275 -18.707 1.00 60.03 96 GLY A C 1
ATOM 739 O O . GLY A 1 96 ? 4.068 -11.079 -18.217 1.00 60.03 96 GLY A O 1
ATOM 740 N N . GLN A 1 97 ? 5.666 -10.626 -19.709 1.00 59.25 97 GLN A N 1
ATOM 741 C CA . GLN A 1 97 ? 5.602 -12.003 -20.259 1.00 59.25 97 GLN A CA 1
ATOM 742 C C . GLN A 1 97 ? 6.790 -12.474 -21.113 1.00 59.25 97 GLN A C 1
ATOM 744 O O . GLN A 1 97 ? 6.875 -13.660 -21.432 1.00 59.25 97 GLN A O 1
ATOM 749 N N . HIS A 1 98 ? 7.740 -11.599 -21.461 1.00 61.00 98 HIS A N 1
ATOM 750 C CA . HIS A 1 98 ? 8.893 -11.979 -22.279 1.00 61.00 98 HIS A CA 1
ATOM 751 C C . HIS A 1 98 ? 10.207 -11.601 -21.597 1.00 61.00 98 HIS A C 1
ATOM 753 O O . HIS A 1 98 ? 10.539 -10.429 -21.422 1.00 61.00 98 HIS A O 1
ATOM 759 N N . VAL A 1 99 ? 10.990 -12.619 -21.242 1.00 73.31 99 VAL A N 1
ATOM 760 C CA . VAL A 1 99 ? 12.380 -12.440 -20.820 1.00 73.31 99 VAL A CA 1
ATOM 761 C C . VAL A 1 99 ? 13.222 -12.202 -22.073 1.00 73.31 99 VAL A C 1
ATOM 763 O O . VAL A 1 99 ? 13.395 -13.105 -22.893 1.00 73.31 99 VAL A O 1
ATOM 766 N N . LYS A 1 100 ? 13.749 -10.984 -22.237 1.00 77.06 100 LYS A N 1
ATOM 767 C CA . LYS A 1 100 ? 14.717 -10.665 -23.293 1.00 77.06 100 LYS A CA 1
ATOM 768 C C . LYS A 1 100 ? 16.101 -11.071 -22.805 1.00 77.06 100 LYS A C 1
ATOM 770 O O . LYS A 1 100 ? 16.649 -10.483 -21.873 1.00 77.06 100 LYS A O 1
ATOM 775 N N . VAL A 1 101 ? 16.655 -12.098 -23.435 1.00 79.81 101 VAL A N 1
ATOM 776 C CA . VAL A 1 101 ? 18.014 -12.569 -23.164 1.00 79.81 101 VAL A CA 1
ATOM 777 C C . VAL A 1 101 ? 18.976 -11.804 -24.064 1.00 79.81 101 VAL A C 1
ATOM 779 O O . VAL A 1 101 ? 18.730 -11.677 -25.257 1.00 79.81 101 VAL A O 1
ATOM 782 N N . TYR A 1 102 ? 20.069 -11.299 -23.512 1.00 80.12 102 TYR A N 1
ATOM 783 C CA . TYR A 1 102 ? 21.158 -10.652 -24.230 1.00 80.12 102 TYR A CA 1
ATOM 784 C C . TYR A 1 102 ? 22.428 -11.479 -24.029 1.00 80.12 102 TYR A C 1
ATOM 786 O O . TYR A 1 102 ? 22.702 -11.912 -22.913 1.00 80.12 102 TYR A O 1
ATOM 794 N N . MET A 1 103 ? 23.202 -11.683 -25.090 1.00 76.69 103 MET A N 1
ATOM 795 C CA . MET A 1 103 ? 24.521 -12.323 -25.055 1.00 76.69 103 MET A CA 1
ATOM 796 C C . MET A 1 103 ? 25.505 -11.363 -25.701 1.00 76.69 103 MET A C 1
ATOM 798 O O . MET A 1 103 ? 25.219 -10.855 -26.787 1.00 76.69 103 MET A O 1
ATOM 802 N N . ASP A 1 104 ? 26.607 -11.066 -25.017 1.00 73.88 104 ASP A N 1
ATOM 803 C CA . ASP A 1 104 ? 27.620 -10.114 -25.493 1.00 73.88 104 ASP A CA 1
ATOM 804 C C . ASP A 1 104 ? 27.013 -8.742 -25.874 1.00 73.88 104 ASP A C 1
ATOM 806 O O . ASP A 1 104 ? 27.341 -8.140 -26.895 1.00 73.88 104 ASP A O 1
ATOM 810 N N . GLY A 1 105 ? 26.025 -8.281 -25.096 1.00 69.44 105 GLY A N 1
ATOM 811 C CA . GLY A 1 105 ? 25.293 -7.032 -25.351 1.00 69.44 105 GLY A CA 1
ATOM 812 C C . GLY A 1 105 ? 24.252 -7.086 -26.484 1.00 69.44 105 GLY A C 1
ATOM 813 O O . GLY A 1 105 ? 23.534 -6.109 -26.692 1.00 69.44 105 GLY A O 1
ATOM 814 N N . GLN A 1 106 ? 24.104 -8.213 -27.192 1.00 71.88 106 GLN A N 1
ATOM 815 C CA . GLN A 1 106 ? 23.158 -8.379 -28.304 1.00 71.88 106 GLN A CA 1
ATOM 816 C C . GLN A 1 106 ? 21.892 -9.144 -27.878 1.00 71.88 106 GLN A C 1
ATOM 818 O O . GLN A 1 106 ? 22.011 -10.219 -27.286 1.00 71.88 106 GLN A O 1
ATOM 823 N N . PRO A 1 107 ? 20.674 -8.666 -28.206 1.00 73.56 107 PRO A N 1
ATOM 824 C CA . PRO A 1 107 ? 19.441 -9.379 -27.882 1.00 73.56 107 PRO A CA 1
ATOM 825 C C . PRO A 1 107 ? 19.325 -10.689 -28.679 1.00 73.56 107 PRO A C 1
ATOM 827 O O . PRO A 1 107 ? 19.391 -10.711 -29.912 1.00 73.56 107 PRO A O 1
ATOM 830 N N . LEU A 1 108 ? 19.107 -11.800 -27.978 1.00 73.00 108 LEU A N 1
ATOM 831 C CA . LEU A 1 108 ? 18.750 -13.091 -28.555 1.00 73.00 108 LEU A CA 1
ATOM 832 C C . LEU A 1 108 ? 17.282 -13.040 -28.975 1.00 73.00 108 LEU A C 1
ATOM 834 O O . LEU A 1 108 ? 16.378 -13.207 -28.161 1.00 73.00 108 LEU A O 1
ATOM 838 N N . THR A 1 109 ? 17.058 -12.817 -30.266 1.00 70.19 109 THR A N 1
ATOM 839 C CA . THR A 1 109 ? 15.728 -12.888 -30.879 1.00 70.19 109 THR A CA 1
ATOM 840 C C . THR A 1 109 ? 15.617 -14.199 -31.653 1.00 70.19 109 THR A C 1
ATOM 842 O O . THR A 1 109 ? 16.565 -14.602 -32.329 1.00 70.19 109 THR A O 1
ATOM 845 N N . ALA A 1 110 ? 14.489 -14.900 -31.534 1.00 72.25 110 ALA A N 1
ATOM 846 C CA . ALA A 1 110 ? 14.226 -16.084 -32.346 1.00 72.25 110 ALA A CA 1
ATOM 847 C C . ALA A 1 110 ? 13.956 -15.679 -33.812 1.00 72.25 110 ALA A C 1
ATOM 849 O O . ALA A 1 110 ? 13.317 -14.649 -34.030 1.00 72.25 110 ALA A O 1
ATOM 850 N N . PRO A 1 111 ? 14.380 -16.472 -34.817 1.00 65.44 111 PRO A N 1
ATOM 851 C CA . PRO A 1 111 ? 15.115 -17.738 -34.724 1.00 65.44 111 PRO A CA 1
ATOM 852 C C . PRO A 1 111 ? 16.622 -17.544 -34.455 1.00 65.44 111 PRO A C 1
ATOM 854 O O . PRO A 1 111 ? 17.287 -16.739 -35.102 1.00 65.44 111 PRO A O 1
ATOM 857 N N . LEU A 1 112 ? 17.182 -18.312 -33.511 1.00 74.81 112 LEU A N 1
ATOM 858 C CA . LEU A 1 112 ? 18.613 -18.249 -33.190 1.00 74.81 112 LEU A CA 1
ATOM 859 C C . LEU A 1 112 ? 19.464 -18.925 -34.273 1.00 74.81 112 LEU A C 1
ATOM 861 O O . LEU A 1 112 ? 19.151 -20.031 -34.716 1.00 74.81 112 LEU A O 1
ATOM 865 N N . THR A 1 113 ? 20.593 -18.307 -34.631 1.00 78.19 113 THR A N 1
ATOM 866 C CA . THR A 1 113 ? 21.601 -18.944 -35.490 1.00 78.19 113 THR A CA 1
ATOM 867 C C . THR A 1 113 ? 22.221 -20.162 -34.784 1.00 78.19 113 THR A C 1
ATOM 869 O O . THR A 1 113 ? 22.327 -20.178 -33.550 1.00 78.19 113 THR A O 1
ATOM 872 N N . PRO A 1 114 ? 22.650 -21.202 -35.526 1.00 76.19 114 PRO A N 1
ATOM 873 C CA . PRO A 1 114 ? 23.220 -22.419 -34.937 1.00 76.19 114 PRO A CA 1
ATOM 874 C C . PRO A 1 114 ? 24.457 -22.139 -34.066 1.00 76.19 114 PRO A C 1
ATOM 876 O O . PRO A 1 114 ? 24.653 -22.788 -33.038 1.00 76.19 114 PRO A O 1
ATOM 879 N N . GLU A 1 115 ? 25.247 -21.124 -34.416 1.00 77.12 115 GLU A N 1
ATOM 880 C CA . GLU A 1 115 ? 26.410 -20.677 -33.641 1.00 77.12 115 GLU A CA 1
ATOM 881 C C . GLU A 1 115 ? 26.005 -20.043 -32.303 1.00 77.12 115 GLU A C 1
ATOM 883 O O . GLU A 1 115 ? 26.537 -20.421 -31.258 1.00 77.12 115 GLU A O 1
ATOM 888 N N . LYS A 1 116 ? 25.000 -19.151 -32.306 1.00 76.81 116 LYS A N 1
ATOM 889 C CA . LYS A 1 116 ? 24.461 -18.532 -31.080 1.00 76.81 116 LYS A CA 1
ATOM 890 C C . LYS A 1 116 ? 23.832 -19.569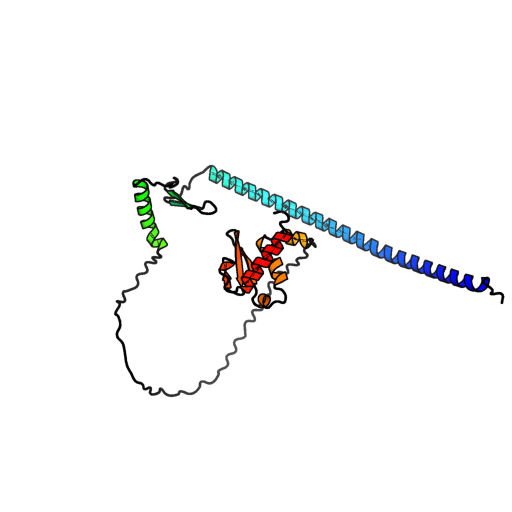 -30.155 1.00 76.81 116 LYS A C 1
ATOM 892 O O . LYS A 1 116 ? 23.991 -19.495 -28.940 1.00 76.81 116 LYS A O 1
ATOM 897 N N . ARG A 1 117 ? 23.168 -20.580 -30.722 1.00 78.62 117 ARG A N 1
ATOM 898 C CA . ARG A 1 117 ? 22.616 -21.705 -29.959 1.00 78.62 117 ARG A CA 1
ATOM 899 C C . ARG A 1 117 ? 23.715 -22.525 -29.279 1.00 78.62 117 ARG A C 1
ATOM 901 O O . ARG A 1 117 ? 23.572 -22.848 -28.104 1.00 78.62 117 ARG A O 1
ATOM 908 N N . LYS A 1 118 ? 24.812 -22.832 -29.982 1.00 83.12 118 LYS A N 1
ATOM 909 C CA . LYS A 1 118 ? 25.956 -23.561 -29.409 1.00 83.12 118 LYS A CA 1
ATOM 910 C C . LYS A 1 118 ? 26.592 -22.786 -28.250 1.00 83.12 118 LYS A C 1
ATOM 912 O O . LYS A 1 118 ? 26.840 -23.374 -27.202 1.00 83.12 118 LYS A O 1
ATOM 917 N N . ARG A 1 119 ? 26.782 -21.474 -28.417 1.00 80.69 119 ARG A N 1
ATOM 918 C CA . ARG A 1 119 ? 27.313 -20.583 -27.372 1.00 80.69 119 ARG A CA 1
ATOM 919 C C . ARG A 1 119 ? 26.394 -20.467 -26.159 1.00 80.69 119 ARG A C 1
ATOM 921 O O . ARG A 1 119 ? 26.872 -20.555 -25.036 1.00 80.69 119 ARG A O 1
ATOM 928 N N . LEU A 1 120 ? 25.081 -20.358 -26.368 1.00 82.94 120 LEU A N 1
ATOM 929 C CA . LEU A 1 120 ? 24.109 -20.331 -25.271 1.00 82.94 120 LEU A CA 1
ATOM 930 C C . LEU A 1 120 ? 24.167 -21.616 -24.435 1.00 82.94 120 LEU A C 1
ATOM 932 O O . LEU A 1 120 ? 24.153 -21.556 -23.212 1.00 82.94 120 LEU A O 1
ATOM 936 N N . ILE A 1 121 ? 24.255 -22.775 -25.093 1.00 84.69 121 ILE A N 1
ATOM 937 C CA . ILE A 1 121 ? 24.344 -24.078 -24.418 1.00 84.69 121 ILE A CA 1
ATOM 938 C C . ILE A 1 121 ? 25.654 -24.197 -23.624 1.00 84.69 121 ILE A C 1
ATOM 940 O O . ILE A 1 121 ? 25.641 -24.687 -22.497 1.00 84.69 121 ILE A O 1
ATOM 944 N N . GLU A 1 122 ? 26.772 -23.733 -24.186 1.00 84.06 122 GLU A N 1
ATOM 945 C CA . GLU A 1 122 ? 28.072 -23.684 -23.504 1.00 84.06 122 GLU A CA 1
ATOM 946 C C . GLU A 1 122 ? 27.998 -22.841 -22.221 1.00 84.06 122 GLU A C 1
ATOM 948 O O . GLU A 1 122 ? 28.416 -23.294 -21.155 1.00 84.06 122 GLU A O 1
ATOM 953 N N . LEU A 1 123 ? 27.373 -21.663 -22.304 1.00 83.00 123 LEU A N 1
ATOM 954 C CA . LEU A 1 123 ? 27.158 -20.778 -21.162 1.00 83.00 123 LEU A CA 1
ATOM 955 C C . LEU A 1 123 ? 26.233 -21.388 -20.103 1.00 83.00 123 LEU A C 1
ATOM 957 O O .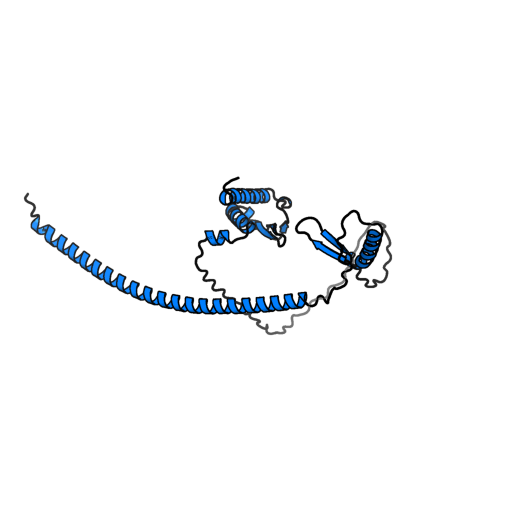 LEU A 1 123 ? 26.547 -21.338 -18.915 1.00 83.00 123 LEU A O 1
ATOM 961 N N . ILE A 1 124 ? 25.114 -21.991 -20.522 1.00 84.00 124 ILE A N 1
ATOM 962 C CA . ILE A 1 124 ? 24.163 -22.648 -19.614 1.00 84.00 124 ILE A CA 1
ATOM 963 C C . ILE A 1 124 ? 24.856 -23.776 -18.844 1.00 84.00 124 ILE A C 1
ATOM 965 O O . ILE A 1 124 ? 24.662 -23.886 -17.639 1.00 84.00 124 ILE A O 1
ATOM 969 N N . ASN A 1 125 ? 25.712 -24.571 -19.495 1.00 84.00 125 ASN A N 1
ATOM 970 C CA . ASN A 1 125 ? 26.484 -25.617 -18.818 1.00 84.00 125 ASN A CA 1
ATOM 971 C C . ASN A 1 125 ? 27.438 -25.060 -17.749 1.00 84.00 125 ASN A C 1
ATOM 973 O O . ASN A 1 125 ? 27.688 -25.737 -16.755 1.00 84.00 125 ASN A O 1
ATOM 977 N N . HIS A 1 126 ? 27.943 -23.837 -17.928 1.00 82.88 126 HIS A N 1
ATOM 978 C CA . HIS A 1 126 ? 28.831 -23.178 -16.969 1.00 82.88 126 HIS A CA 1
ATOM 979 C C . HIS A 1 126 ? 28.088 -22.691 -15.713 1.00 82.88 126 HIS A C 1
ATOM 981 O O . HIS A 1 126 ? 28.620 -22.778 -14.610 1.00 82.88 126 HIS A O 1
ATOM 987 N N . ILE A 1 127 ? 26.845 -22.217 -15.866 1.00 83.69 127 ILE A N 1
ATOM 988 C CA . ILE A 1 127 ? 26.003 -21.737 -14.750 1.00 83.69 127 ILE A CA 1
ATOM 989 C C . ILE A 1 127 ? 25.131 -22.838 -14.127 1.00 83.69 127 ILE A C 1
ATOM 991 O O . ILE A 1 127 ? 24.612 -22.668 -13.026 1.00 83.69 127 ILE A O 1
ATOM 995 N N . ARG A 1 128 ? 24.992 -23.988 -14.795 1.00 79.62 128 ARG A N 1
ATOM 996 C CA . ARG A 1 128 ? 24.257 -25.168 -14.320 1.0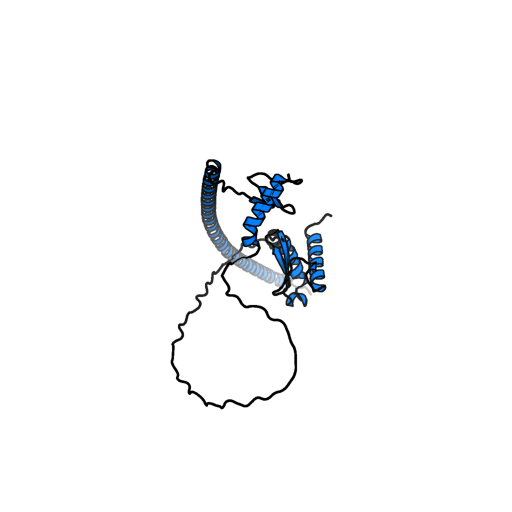0 79.62 128 ARG A CA 1
ATOM 997 C C . ARG A 1 128 ? 24.619 -25.625 -12.898 1.00 79.62 128 ARG A C 1
ATOM 999 O O . ARG A 1 128 ? 23.686 -25.786 -12.120 1.00 79.62 128 ARG A O 1
ATOM 1006 N N . PRO A 1 129 ? 25.900 -25.798 -12.508 1.00 79.88 129 PRO A N 1
ATOM 1007 C CA . PRO A 1 129 ? 26.240 -26.214 -11.140 1.00 79.88 129 PRO A CA 1
ATOM 1008 C C . PRO A 1 129 ? 25.744 -25.227 -10.070 1.00 79.88 129 PRO A C 1
ATOM 1010 O O . PRO A 1 129 ? 25.388 -25.627 -8.963 1.00 79.88 129 PRO A O 1
ATOM 1013 N N . TRP A 1 130 ? 25.659 -23.940 -10.416 1.00 76.75 130 TRP A N 1
ATOM 1014 C CA . TRP A 1 130 ? 25.123 -22.912 -9.530 1.00 76.75 130 TRP A CA 1
ATOM 1015 C C . TRP A 1 130 ? 23.586 -22.938 -9.462 1.00 76.75 130 TRP A C 1
ATOM 1017 O O . TRP A 1 130 ? 23.021 -22.740 -8.391 1.00 76.75 130 TRP A O 1
ATOM 1027 N N . LEU A 1 131 ? 22.910 -23.248 -10.576 1.00 71.50 131 LEU A N 1
ATOM 1028 C CA . LEU A 1 131 ? 21.446 -23.373 -10.645 1.00 71.50 131 LEU A CA 1
ATOM 1029 C C . LEU A 1 131 ? 20.908 -24.683 -10.038 1.00 71.50 1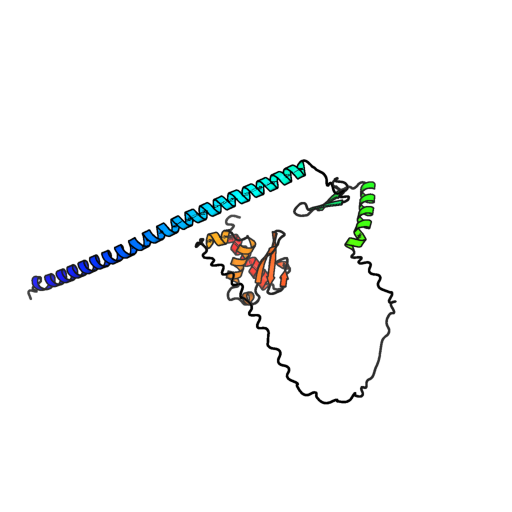31 LEU A C 1
ATOM 1031 O O . LEU A 1 131 ? 19.796 -24.694 -9.518 1.00 71.50 131 LEU A O 1
ATOM 1035 N N . GLU A 1 132 ? 21.672 -25.779 -10.103 1.00 70.19 132 GLU A N 1
ATOM 1036 C CA . GLU A 1 132 ? 21.275 -27.113 -9.611 1.00 70.19 132 GLU A CA 1
ATOM 1037 C C . GLU A 1 132 ? 21.716 -27.388 -8.155 1.00 70.19 132 GLU A C 1
ATOM 1039 O O . GLU A 1 132 ? 21.387 -28.435 -7.601 1.00 70.19 132 GLU A O 1
ATOM 1044 N N . GLY A 1 133 ? 22.411 -26.446 -7.501 1.00 62.50 133 GLY A N 1
ATOM 1045 C CA . GLY A 1 133 ? 22.710 -26.515 -6.066 1.00 62.50 133 GLY A CA 1
ATOM 1046 C C . GLY A 1 133 ? 23.895 -27.405 -5.677 1.00 62.50 133 GLY A C 1
ATOM 1047 O O . GLY A 1 133 ? 23.847 -28.064 -4.637 1.00 62.50 133 GLY A O 1
ATOM 1048 N N . SER A 1 134 ? 24.989 -27.419 -6.449 1.00 47.69 134 SER A N 1
ATOM 1049 C CA . SER A 1 134 ? 26.215 -28.101 -6.014 1.00 47.69 134 SER A CA 1
ATOM 1050 C C . SER A 1 134 ? 27.000 -27.256 -5.002 1.00 47.69 134 SER A C 1
ATOM 1052 O O . SER A 1 134 ? 28.010 -26.632 -5.333 1.00 47.69 134 SER A O 1
ATOM 1054 N N . THR A 1 135 ? 26.587 -27.305 -3.734 1.00 48.75 135 THR A N 1
ATOM 1055 C CA . THR A 1 135 ? 27.573 -27.379 -2.650 1.00 48.75 135 THR A CA 1
ATOM 1056 C C . THR A 1 135 ? 28.287 -28.714 -2.826 1.00 48.75 135 THR A C 1
ATOM 1058 O O . THR A 1 135 ? 27.816 -29.758 -2.377 1.00 48.75 135 THR A O 1
ATOM 1061 N N . THR A 1 136 ? 29.410 -28.701 -3.541 1.00 53.06 136 THR A N 1
ATOM 1062 C CA . THR A 1 136 ? 30.373 -29.802 -3.514 1.00 53.06 136 THR A CA 1
ATOM 1063 C C . THR A 1 136 ? 31.075 -29.760 -2.159 1.00 53.06 136 THR A C 1
ATOM 1065 O O . THR A 1 136 ? 32.200 -29.286 -2.040 1.00 53.06 136 THR A O 1
ATOM 1068 N N . GLU A 1 137 ? 30.386 -30.227 -1.121 1.00 52.16 137 GLU A N 1
ATOM 1069 C CA . GLU A 1 137 ? 31.040 -30.728 0.081 1.00 52.16 137 GLU A CA 1
ATOM 1070 C C . GLU A 1 137 ? 31.225 -32.241 -0.113 1.00 52.16 137 GLU A C 1
ATOM 1072 O O . GLU A 1 137 ? 30.263 -32.933 -0.468 1.00 52.16 137 GLU A O 1
ATOM 1077 N N . PRO A 1 138 ? 32.446 -32.781 0.035 1.00 47.94 138 PRO A N 1
ATOM 1078 C CA . PRO A 1 138 ? 32.697 -34.200 -0.155 1.00 47.94 138 PRO A CA 1
ATOM 1079 C C . PRO A 1 138 ? 32.026 -34.975 0.979 1.00 47.94 138 PRO A C 1
ATOM 1081 O O . PRO A 1 138 ? 32.597 -35.137 2.053 1.00 47.94 138 PRO A O 1
ATOM 1084 N N . ARG A 1 139 ? 30.804 -35.464 0.748 1.00 52.22 139 ARG A N 1
ATOM 1085 C CA . ARG A 1 139 ? 30.161 -36.443 1.626 1.00 52.22 139 ARG A CA 1
ATOM 1086 C C . ARG A 1 139 ? 30.820 -37.808 1.376 1.00 52.22 139 ARG A C 1
ATOM 1088 O O . ARG A 1 139 ? 30.737 -38.307 0.250 1.00 52.22 139 ARG A O 1
ATOM 1095 N N . PRO A 1 140 ? 31.488 -38.417 2.373 1.00 54.09 140 PRO A N 1
ATOM 1096 C CA . PRO A 1 140 ? 31.991 -39.775 2.251 1.00 54.09 140 PRO A CA 1
ATOM 1097 C C . PRO A 1 140 ? 30.838 -40.744 1.983 1.00 54.09 140 PRO A C 1
ATOM 1099 O O . PRO A 1 140 ? 29.751 -40.622 2.541 1.00 54.09 140 PRO A O 1
ATOM 1102 N N . MET A 1 141 ? 31.111 -41.672 1.077 1.00 55.91 141 MET A N 1
ATOM 1103 C CA . MET A 1 141 ? 30.221 -42.688 0.529 1.00 55.91 141 MET A CA 1
ATOM 1104 C C . MET A 1 141 ? 29.446 -43.459 1.610 1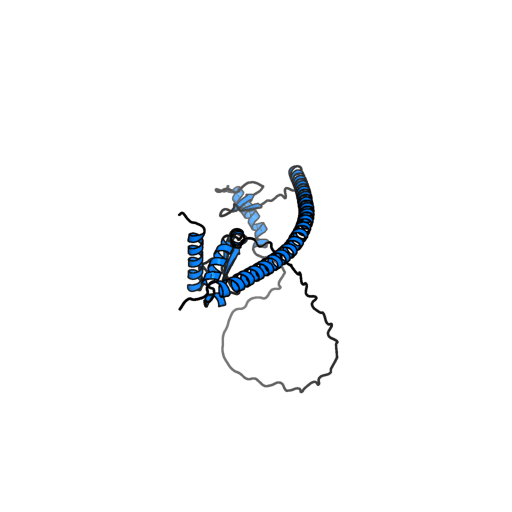.00 55.91 141 MET A C 1
ATOM 1106 O O . MET A 1 141 ? 30.058 -44.096 2.462 1.00 55.91 141 MET A O 1
ATOM 1110 N N . GLU A 1 142 ? 28.120 -43.521 1.486 1.00 53.53 142 GLU A N 1
ATOM 1111 C CA . GLU A 1 142 ? 27.324 -44.630 2.023 1.00 53.53 142 GLU A CA 1
ATOM 1112 C C . GLU A 1 142 ? 26.642 -45.357 0.853 1.00 53.53 142 GLU A C 1
ATOM 1114 O O . GLU A 1 142 ? 25.873 -44.740 0.109 1.00 53.53 142 GLU A O 1
ATOM 1119 N N . PRO A 1 143 ? 26.946 -46.648 0.619 1.00 51.06 143 PRO A N 1
ATOM 1120 C CA . PRO A 1 143 ? 26.322 -47.422 -0.438 1.00 51.06 143 PRO A CA 1
ATOM 1121 C C . PRO A 1 143 ? 24.928 -47.901 -0.023 1.00 51.06 143 PRO A C 1
ATOM 1123 O O . PRO A 1 143 ? 24.721 -48.455 1.056 1.00 51.06 143 PRO A O 1
ATOM 1126 N N . ALA A 1 144 ? 23.990 -47.739 -0.951 1.00 49.97 144 ALA A N 1
ATOM 1127 C CA . ALA A 1 144 ? 22.648 -48.295 -0.913 1.00 49.97 144 ALA A CA 1
ATOM 1128 C C . ALA A 1 144 ? 22.645 -49.823 -0.728 1.00 49.97 144 ALA A C 1
ATOM 1130 O O . ALA A 1 144 ? 23.393 -50.527 -1.413 1.00 49.97 144 ALA A O 1
ATOM 1131 N N . ARG A 1 145 ? 21.724 -50.341 0.102 1.00 46.03 145 ARG A N 1
ATOM 1132 C CA . ARG A 1 145 ? 21.126 -51.673 -0.087 1.00 46.03 145 ARG A CA 1
ATOM 1133 C C . ARG A 1 145 ? 19.639 -51.697 0.272 1.00 46.03 145 ARG A C 1
ATOM 1135 O O . ARG A 1 145 ? 19.233 -51.297 1.358 1.00 46.03 145 ARG A O 1
ATOM 1142 N N . ASP A 1 146 ? 18.884 -52.206 -0.695 1.00 42.44 146 ASP A N 1
ATOM 1143 C CA . ASP A 1 146 ? 17.456 -52.507 -0.726 1.00 42.44 146 ASP A CA 1
ATOM 1144 C C . ASP A 1 146 ? 16.996 -53.599 0.268 1.00 42.44 146 ASP A C 1
ATOM 1146 O O . ASP A 1 146 ? 17.669 -54.606 0.474 1.00 42.44 146 ASP A O 1
ATOM 1150 N N . VAL A 1 147 ? 15.794 -53.368 0.813 1.00 52.50 147 VAL A N 1
ATOM 1151 C CA . VAL A 1 147 ? 14.627 -54.257 1.035 1.00 52.50 147 VAL A CA 1
ATOM 1152 C C . VAL A 1 147 ? 14.834 -55.739 1.412 1.00 52.50 147 VAL A C 1
ATOM 1154 O O . VAL A 1 147 ? 15.266 -56.541 0.591 1.00 52.50 147 VAL A O 1
ATOM 1157 N N . SER A 1 148 ? 14.282 -56.144 2.575 1.00 43.56 148 SER A N 1
ATOM 1158 C CA . SER A 1 148 ? 13.476 -57.380 2.774 1.00 43.56 148 SER A CA 1
ATOM 1159 C C . SER A 1 148 ? 12.712 -57.382 4.125 1.00 43.56 148 SER A C 1
ATOM 1161 O O . SER A 1 148 ? 13.280 -57.098 5.172 1.00 43.56 148 SER A O 1
ATOM 1163 N N . LYS A 1 149 ? 11.404 -57.691 4.083 1.00 42.84 149 LYS A N 1
ATOM 1164 C CA . LYS A 1 149 ? 10.431 -57.918 5.196 1.00 42.84 149 LYS A CA 1
ATOM 1165 C C . LYS A 1 149 ? 10.543 -59.377 5.753 1.00 42.84 149 LYS A C 1
ATOM 1167 O O . LYS A 1 149 ? 11.263 -60.140 5.116 1.00 42.84 149 LYS A O 1
ATOM 1172 N N . PRO A 1 150 ? 9.688 -59.906 6.679 1.00 59.09 150 PRO A N 1
ATOM 1173 C CA . PRO A 1 150 ? 9.066 -59.434 7.947 1.00 59.09 150 PRO A CA 1
ATOM 1174 C C . PRO A 1 150 ? 9.147 -60.481 9.127 1.00 59.09 150 PRO A C 1
ATOM 1176 O O . PRO A 1 150 ? 9.723 -61.547 8.962 1.00 59.09 150 PRO A O 1
ATOM 1179 N N . VAL A 1 151 ? 8.447 -60.207 10.256 1.00 37.72 151 VAL A N 1
ATOM 1180 C CA . VAL A 1 151 ? 7.838 -61.142 11.264 1.00 37.72 151 VAL A CA 1
ATOM 1181 C C . VAL A 1 151 ? 8.520 -61.373 12.647 1.00 37.72 151 VAL A C 1
ATOM 1183 O O . VAL A 1 151 ? 9.518 -62.067 12.776 1.00 37.72 151 VAL A O 1
ATOM 1186 N N . ASN A 1 152 ? 7.791 -60.884 13.671 1.00 35.75 152 ASN A N 1
ATOM 1187 C CA . ASN A 1 152 ? 7.499 -61.386 15.036 1.00 35.75 152 ASN A CA 1
ATOM 1188 C C . ASN A 1 152 ? 8.451 -61.318 16.261 1.00 35.75 152 ASN A C 1
ATOM 1190 O O . ASN A 1 152 ? 9.545 -61.866 16.275 1.00 35.75 152 ASN A O 1
ATOM 1194 N N . SER A 1 153 ? 7.814 -60.844 17.354 1.00 40.12 153 SER A N 1
ATOM 1195 C CA . SER A 1 153 ? 7.897 -61.253 18.779 1.00 40.12 153 SER A CA 1
ATOM 1196 C C . SER A 1 153 ? 8.949 -60.631 19.725 1.00 40.12 153 SER A C 1
ATOM 1198 O O . SER A 1 153 ? 10.083 -61.081 19.801 1.00 40.12 153 SER A O 1
ATOM 1200 N N . THR A 1 154 ? 8.489 -59.643 20.516 1.00 45.47 154 THR A N 1
ATOM 1201 C CA . THR A 1 154 ? 8.571 -59.446 22.001 1.00 45.47 154 THR A CA 1
ATOM 1202 C C . THR A 1 154 ? 9.371 -60.506 22.802 1.00 45.47 154 THR A C 1
ATOM 1204 O O . THR A 1 154 ? 9.185 -61.678 22.473 1.00 45.47 154 THR A O 1
ATOM 1207 N N . PRO A 1 155 ? 10.146 -60.215 23.896 1.00 49.91 155 PRO A N 1
ATOM 1208 C CA . PRO A 1 155 ? 9.849 -59.280 25.014 1.00 49.91 155 PRO A CA 1
ATOM 1209 C C . PRO A 1 155 ? 11.008 -58.426 25.605 1.00 49.91 155 PRO A C 1
ATOM 1211 O O . PRO A 1 155 ? 12.183 -58.771 25.529 1.00 49.91 155 PRO A O 1
ATOM 1214 N N . LEU A 1 156 ? 10.635 -57.344 26.311 1.00 53.66 156 LEU A N 1
ATOM 1215 C CA . LEU A 1 156 ? 11.487 -56.623 27.277 1.00 53.66 156 LEU A CA 1
ATOM 1216 C C . LEU A 1 156 ? 11.857 -57.501 28.490 1.00 53.66 156 LEU A C 1
ATOM 1218 O O . LEU A 1 156 ? 11.016 -58.260 28.978 1.00 53.66 156 LEU A O 1
ATOM 1222 N N . PRO A 1 157 ? 13.039 -57.256 29.084 1.00 59.84 157 PRO A N 1
ATOM 1223 C CA . PRO A 1 157 ? 13.141 -57.128 30.540 1.00 59.84 157 PRO A CA 1
ATOM 1224 C C . PRO A 1 157 ? 13.922 -55.867 30.998 1.00 59.84 157 PRO A C 1
ATOM 1226 O O . PRO A 1 157 ? 14.542 -55.184 30.182 1.00 59.84 157 PRO A O 1
ATOM 1229 N N . PRO A 1 158 ? 13.829 -55.508 32.296 1.00 53.44 158 PRO A N 1
ATOM 1230 C CA . PRO A 1 158 ? 13.877 -54.128 32.781 1.00 53.44 158 PRO A CA 1
ATOM 1231 C C . PRO A 1 158 ? 15.239 -53.712 33.355 1.00 53.44 158 PRO A C 1
ATOM 1233 O O . PRO A 1 158 ? 15.921 -54.512 33.993 1.00 53.44 158 PRO A O 1
ATOM 1236 N N . SER A 1 159 ? 15.581 -52.425 33.230 1.00 52.59 159 SER A N 1
ATOM 1237 C CA . SER A 1 159 ? 16.681 -51.818 33.992 1.00 52.59 159 SER A CA 1
ATOM 1238 C C . SER A 1 159 ? 16.155 -51.089 35.238 1.00 52.59 159 SER A C 1
ATOM 1240 O O . SER A 1 159 ? 15.133 -50.403 35.158 1.00 52.59 159 SER A O 1
ATOM 1242 N N . PRO A 1 160 ? 16.823 -51.246 36.396 1.00 51.78 160 PRO A N 1
ATOM 1243 C CA . PRO A 1 160 ? 16.310 -50.850 37.700 1.00 51.78 160 PRO A CA 1
ATOM 1244 C C . PRO A 1 160 ? 16.458 -49.357 38.015 1.00 51.78 160 PRO A C 1
ATOM 1246 O O . PRO A 1 160 ? 17.473 -48.721 37.748 1.00 51.78 160 PRO A O 1
ATOM 1249 N N . THR A 1 161 ? 15.422 -48.872 38.694 1.00 49.91 161 THR A N 1
ATOM 1250 C CA . THR A 1 161 ? 15.345 -47.756 39.639 1.00 49.91 161 THR A CA 1
ATOM 1251 C C . THR A 1 161 ? 16.670 -47.336 40.287 1.00 49.91 161 THR A C 1
ATOM 1253 O O . THR A 1 161 ? 17.256 -48.089 41.065 1.00 49.91 161 THR A O 1
ATOM 1256 N N . SER A 1 162 ? 17.022 -46.058 40.136 1.00 51.75 162 SER A N 1
ATOM 1257 C CA . SER A 1 162 ? 17.772 -45.300 41.141 1.00 51.75 162 SER A CA 1
ATOM 1258 C C . SER A 1 162 ? 16.990 -44.045 41.549 1.00 51.75 162 SER A C 1
ATOM 1260 O O . SER A 1 162 ? 16.347 -43.366 40.753 1.00 51.75 162 SER A O 1
ATOM 1262 N N . LYS A 1 163 ? 16.957 -43.858 42.867 1.00 57.38 163 LYS A N 1
ATOM 1263 C CA . LYS A 1 163 ? 16.153 -42.933 43.676 1.00 57.38 163 LYS A CA 1
ATOM 1264 C C . LYS A 1 163 ? 16.833 -41.538 43.769 1.00 57.38 163 LYS A C 1
ATOM 1266 O O . LYS A 1 163 ? 17.882 -41.355 43.160 1.00 57.38 163 LYS A O 1
ATOM 1271 N N . PRO A 1 164 ? 16.258 -40.539 44.471 1.00 47.78 164 PRO A N 1
ATOM 1272 C CA . PRO A 1 164 ? 16.187 -39.150 44.016 1.00 47.78 164 PRO A CA 1
ATOM 1273 C C . PRO A 1 164 ? 17.319 -38.266 44.558 1.00 47.78 164 PRO A C 1
ATOM 1275 O O . PRO A 1 164 ? 17.723 -38.397 45.713 1.00 47.78 164 PRO A O 1
ATOM 1278 N N . PHE A 1 165 ? 17.761 -37.304 43.747 1.00 48.53 165 PHE A N 1
ATOM 1279 C CA . PHE A 1 165 ? 18.631 -36.215 44.192 1.00 48.53 165 PHE A CA 1
ATOM 1280 C C . PHE A 1 165 ? 17.826 -35.128 44.940 1.00 48.53 165 PHE A C 1
ATOM 1282 O O . PHE A 1 165 ? 16.746 -34.754 44.476 1.00 48.53 165 PHE A O 1
ATOM 1289 N N . PRO A 1 166 ? 18.324 -34.608 46.079 1.00 63.62 166 PRO A N 1
ATOM 1290 C CA . PRO A 1 166 ? 17.710 -33.494 46.803 1.00 63.62 166 PRO A CA 1
ATOM 1291 C C . PRO A 1 166 ? 17.954 -32.135 46.109 1.00 63.62 166 PRO A C 1
ATOM 1293 O O . PRO A 1 166 ? 18.953 -31.974 45.405 1.00 63.62 166 PRO A O 1
ATOM 1296 N N . PRO A 1 167 ? 17.079 -31.132 46.326 1.00 48.69 167 PRO A N 1
ATOM 1297 C CA . PRO A 1 167 ? 17.217 -29.807 45.733 1.00 48.69 167 PRO A CA 1
ATOM 1298 C C . PRO A 1 167 ? 18.229 -28.967 46.524 1.00 48.69 167 PRO A C 1
ATOM 1300 O O . PRO A 1 167 ? 17.972 -28.593 47.667 1.00 48.69 167 PRO A O 1
ATOM 1303 N N . SER A 1 168 ? 19.367 -28.630 45.913 1.00 49.09 168 SER A N 1
ATOM 1304 C CA . SER A 1 168 ? 20.248 -27.584 46.437 1.00 49.09 168 SER A CA 1
ATOM 1305 C C . SER A 1 168 ? 19.892 -26.258 45.777 1.00 49.09 168 SER A C 1
ATOM 1307 O O . SER A 1 168 ? 20.090 -26.063 44.579 1.00 49.09 168 SER A O 1
ATOM 1309 N N . GLN A 1 169 ? 19.346 -25.358 46.589 1.00 53.06 169 GLN A N 1
ATOM 1310 C CA . GLN A 1 169 ? 19.198 -23.941 46.293 1.00 53.06 169 GLN A CA 1
ATOM 1311 C C . GLN A 1 169 ? 20.565 -23.339 45.944 1.00 53.06 169 GLN A C 1
ATOM 1313 O O . GLN A 1 169 ? 21.502 -23.409 46.738 1.00 53.06 169 GLN A O 1
ATOM 1318 N N . ALA A 1 170 ? 20.652 -22.699 44.784 1.00 45.72 170 ALA A N 1
ATOM 1319 C CA . ALA A 1 170 ? 21.636 -21.667 44.505 1.00 45.72 170 ALA A CA 1
ATOM 1320 C C . ALA A 1 170 ? 20.869 -20.465 43.947 1.00 45.72 170 ALA A C 1
ATOM 1322 O O . ALA A 1 170 ? 20.391 -20.480 42.814 1.00 45.72 170 ALA A O 1
ATOM 1323 N N . SER A 1 171 ? 20.694 -19.456 44.802 1.00 45.38 171 SER A N 1
ATOM 1324 C CA . SER A 1 171 ? 20.240 -18.121 44.424 1.00 45.38 171 SER A CA 1
ATOM 1325 C C . SER A 1 171 ? 21.191 -17.538 43.386 1.00 45.38 171 SER A C 1
ATOM 1327 O O . SER A 1 171 ? 22.299 -17.126 43.721 1.00 45.38 171 SER A O 1
ATOM 1329 N N . TYR A 1 172 ? 20.729 -17.447 42.146 1.00 48.22 172 TYR A N 1
ATOM 1330 C CA . TYR A 1 172 ? 21.196 -16.430 41.216 1.00 48.22 172 TYR A CA 1
ATOM 1331 C C . TYR A 1 172 ? 20.169 -15.292 41.270 1.00 48.22 172 TYR A C 1
ATOM 1333 O O . TYR A 1 172 ? 18.980 -15.563 41.082 1.00 48.22 172 TYR A O 1
ATOM 1341 N N . PRO A 1 173 ? 20.557 -14.039 41.566 1.00 59.12 173 PRO A N 1
ATOM 1342 C CA . PRO A 1 173 ? 19.635 -12.924 41.413 1.00 59.12 173 PRO A CA 1
ATOM 1343 C C . PRO A 1 173 ? 19.233 -12.834 39.930 1.00 59.12 173 PRO A C 1
ATOM 1345 O O . PRO A 1 173 ? 20.115 -12.863 39.066 1.00 59.12 173 PRO A O 1
ATOM 1348 N N . PRO A 1 174 ? 17.935 -12.729 39.601 1.00 50.88 174 PRO A N 1
ATOM 1349 C CA . PRO A 1 174 ? 17.519 -12.403 38.250 1.00 50.88 174 PRO A CA 1
ATOM 1350 C C . PRO A 1 174 ? 18.105 -11.037 37.900 1.00 50.88 174 PRO A C 1
ATOM 1352 O O . PRO A 1 174 ? 17.818 -10.045 38.570 1.00 50.88 174 PRO A O 1
ATOM 1355 N N . ALA A 1 175 ? 18.938 -10.973 36.864 1.00 49.84 175 ALA A N 1
ATOM 1356 C CA . ALA A 1 175 ? 19.203 -9.708 36.207 1.00 49.84 175 ALA A CA 1
ATOM 1357 C C . ALA A 1 175 ? 17.859 -9.211 35.661 1.00 49.84 175 ALA A C 1
ATOM 1359 O O . ALA A 1 175 ? 17.330 -9.737 34.683 1.00 49.84 175 ALA A O 1
ATOM 1360 N N . GLU A 1 176 ? 17.281 -8.237 36.356 1.00 53.88 176 GLU A N 1
ATOM 1361 C CA . GLU A 1 176 ? 16.097 -7.498 35.948 1.00 53.88 176 GLU A CA 1
ATOM 1362 C C . GLU A 1 176 ? 16.458 -6.653 34.720 1.00 53.88 176 GLU A C 1
ATOM 1364 O O . GLU A 1 176 ? 16.731 -5.457 34.801 1.00 53.88 176 GLU A O 1
ATOM 1369 N N . VAL A 1 177 ? 16.491 -7.284 33.547 1.00 54.03 177 VAL A N 1
ATOM 1370 C CA . VAL A 1 177 ? 16.365 -6.569 32.279 1.00 54.03 177 VAL A CA 1
ATOM 1371 C C . VAL A 1 177 ? 14.913 -6.139 32.171 1.00 54.03 177 VAL A C 1
ATOM 1373 O O . VAL A 1 177 ? 14.074 -6.828 31.597 1.00 54.03 177 VAL A O 1
ATOM 1376 N N . LYS A 1 178 ? 14.611 -4.980 32.765 1.00 55.81 178 LYS A N 1
ATOM 1377 C CA . LYS A 1 178 ? 13.427 -4.208 32.394 1.00 55.81 178 LYS A CA 1
ATOM 1378 C C . LYS A 1 178 ? 13.467 -4.085 30.870 1.00 55.81 178 LYS A C 1
ATOM 1380 O O . LYS A 1 178 ? 14.435 -3.504 30.367 1.00 55.81 178 LYS A O 1
ATOM 1385 N N . PRO A 1 179 ? 12.483 -4.602 30.114 1.00 49.66 179 PRO A N 1
ATOM 1386 C CA . PRO A 1 179 ? 12.330 -4.138 28.753 1.00 49.66 179 PRO A CA 1
ATOM 1387 C C . PRO A 1 179 ? 12.070 -2.643 28.893 1.00 49.66 179 PRO A C 1
ATOM 1389 O O . PRO A 1 179 ? 11.046 -2.239 29.437 1.00 49.66 179 PRO A O 1
ATOM 1392 N N . VAL A 1 180 ? 13.037 -1.817 28.499 1.00 52.38 180 VAL A N 1
ATOM 1393 C CA . VAL A 1 180 ? 12.761 -0.414 28.219 1.00 52.38 180 VAL A CA 1
ATOM 1394 C C . VAL A 1 180 ? 11.680 -0.482 27.153 1.00 52.38 180 VAL A C 1
ATOM 1396 O O . VAL A 1 180 ? 11.969 -0.986 26.062 1.00 52.38 180 VAL A O 1
ATOM 1399 N N . PRO A 1 181 ? 10.426 -0.085 27.433 1.00 49.31 181 PRO A N 1
ATOM 1400 C CA . PRO A 1 181 ? 9.498 0.040 26.344 1.00 49.31 181 PRO A CA 1
ATOM 1401 C C . PRO A 1 181 ? 10.100 1.143 25.479 1.00 49.31 181 PRO A C 1
ATOM 1403 O O . PRO A 1 181 ? 10.227 2.293 25.902 1.00 49.31 181 PRO A O 1
ATOM 1406 N N . LEU A 1 182 ? 10.518 0.788 24.267 1.00 46.38 182 LEU A N 1
ATOM 1407 C CA . LEU A 1 182 ? 10.602 1.747 23.183 1.00 46.38 182 LEU A CA 1
ATOM 1408 C C . LEU A 1 182 ? 9.160 2.186 22.921 1.00 46.38 182 LEU A C 1
ATOM 1410 O O . LEU A 1 182 ? 8.517 1.761 21.967 1.00 46.38 182 LEU A O 1
ATOM 1414 N N . THR A 1 183 ? 8.621 3.023 23.808 1.00 43.97 183 THR A N 1
ATOM 1415 C CA . THR A 1 183 ? 7.489 3.869 23.489 1.00 43.97 183 THR A CA 1
ATOM 1416 C C . THR A 1 183 ? 8.033 4.891 22.510 1.00 43.97 183 THR A C 1
ATOM 1418 O O . THR A 1 183 ? 8.394 6.011 22.873 1.00 43.97 183 THR A O 1
ATOM 1421 N N . ILE A 1 184 ? 8.115 4.492 21.243 1.00 49.50 184 ILE A N 1
ATOM 1422 C CA . ILE A 1 184 ? 8.017 5.445 20.155 1.00 49.50 184 ILE A CA 1
ATOM 1423 C C . ILE A 1 184 ? 6.586 5.955 20.273 1.00 49.50 184 ILE A C 1
ATOM 1425 O O . ILE A 1 184 ? 5.644 5.383 19.731 1.00 49.50 184 ILE A O 1
ATOM 1429 N N . SER A 1 185 ? 6.410 6.974 21.110 1.00 45.41 185 SER A N 1
ATOM 1430 C CA . SER A 1 185 ? 5.160 7.697 21.218 1.00 45.41 185 SER A CA 1
ATOM 1431 C C . SER A 1 185 ? 5.047 8.497 19.926 1.00 45.41 185 SER A C 1
ATOM 1433 O O . SER A 1 185 ? 5.427 9.667 19.860 1.00 45.41 185 SER A O 1
ATOM 1435 N N . LEU A 1 186 ? 4.607 7.828 18.852 1.00 48.34 186 LEU A N 1
ATOM 1436 C CA . LEU A 1 186 ? 4.018 8.500 17.708 1.00 48.34 186 LEU A CA 1
ATOM 1437 C C . LEU A 1 186 ? 2.762 9.165 18.250 1.00 48.34 186 LEU A C 1
ATOM 1439 O O . LEU A 1 186 ? 1.667 8.609 18.230 1.00 48.34 186 LEU A O 1
ATOM 1443 N N . ASN A 1 187 ? 2.940 10.377 18.762 1.00 47.84 187 ASN A N 1
ATOM 1444 C CA . ASN A 1 187 ? 1.854 11.307 18.951 1.00 47.84 187 ASN A CA 1
ATOM 1445 C C . ASN A 1 187 ? 1.400 11.720 17.544 1.00 47.84 187 ASN A C 1
ATOM 1447 O O . ASN A 1 187 ? 1.742 12.788 17.040 1.00 47.84 187 ASN A O 1
ATOM 1451 N N . SER A 1 188 ? 0.694 10.811 16.868 1.00 48.50 188 SER A N 1
ATOM 1452 C CA . SER A 1 188 ? 0.013 11.041 15.605 1.00 48.50 188 SER A CA 1
ATOM 1453 C C . SER A 1 188 ? -1.186 11.933 15.882 1.00 48.50 188 SER A C 1
ATOM 1455 O O . SER A 1 188 ? -2.336 11.513 15.803 1.00 48.50 188 SER A O 1
ATOM 1457 N N . ASN A 1 189 ? -0.915 13.200 16.183 1.00 50.53 189 ASN A N 1
ATOM 1458 C CA . ASN A 1 189 ? -1.898 14.245 15.990 1.00 50.53 189 ASN A CA 1
ATOM 1459 C C . ASN A 1 189 ? -1.984 14.484 14.477 1.00 50.53 189 ASN A C 1
ATOM 1461 O O . ASN A 1 189 ? -1.419 15.438 13.943 1.00 50.53 189 ASN A O 1
ATOM 1465 N N . LYS A 1 190 ? -2.601 13.526 13.771 1.00 58.88 190 LYS A N 1
ATOM 1466 C CA . LYS A 1 190 ? -2.967 13.696 12.372 1.00 58.88 190 LYS A CA 1
ATOM 1467 C C . LYS A 1 190 ? -3.878 14.928 12.312 1.00 58.88 190 LYS A C 1
ATOM 1469 O O . LYS A 1 190 ? -4.836 14.999 13.089 1.00 58.88 190 LYS A O 1
ATOM 1474 N N . PRO A 1 191 ? -3.626 15.890 11.408 1.00 52.53 191 PRO A N 1
ATOM 1475 C CA . PRO A 1 191 ? -4.690 16.776 10.961 1.00 52.53 191 PRO A CA 1
ATOM 1476 C C . PRO A 1 191 ? -5.885 15.885 10.622 1.00 52.53 191 PRO A C 1
ATOM 1478 O O . PRO A 1 191 ? -5.681 14.830 10.023 1.00 52.53 191 PRO A O 1
ATOM 1481 N N . LYS A 1 192 ? -7.097 16.253 11.049 1.00 54.53 192 LYS A N 1
ATOM 1482 C CA . LYS A 1 192 ? -8.321 15.558 10.633 1.00 54.53 192 LYS A CA 1
ATOM 1483 C C . LYS A 1 192 ? -8.453 15.727 9.119 1.00 54.53 192 LYS A C 1
ATOM 1485 O O . LYS A 1 192 ? -9.086 16.666 8.651 1.00 54.53 192 LYS A O 1
ATOM 1490 N N . MET A 1 193 ? -7.759 14.878 8.376 1.00 51.44 193 MET A N 1
ATOM 1491 C CA . MET A 1 193 ? -8.002 14.651 6.972 1.00 51.44 193 MET A CA 1
ATOM 1492 C C . MET A 1 193 ? -9.399 14.048 6.903 1.00 51.44 193 MET A C 1
ATOM 1494 O O . MET A 1 193 ? -9.746 13.189 7.718 1.00 51.44 193 MET A O 1
ATOM 1498 N N . ASP A 1 194 ? -10.219 14.553 5.991 1.00 63.75 194 ASP A N 1
ATOM 1499 C CA . ASP A 1 194 ? -11.537 13.985 5.763 1.00 63.75 194 ASP A CA 1
ATOM 1500 C C . ASP A 1 194 ? -11.390 12.468 5.504 1.00 63.75 194 ASP A C 1
ATOM 1502 O O . ASP A 1 194 ? -10.516 12.083 4.712 1.00 63.75 194 ASP A O 1
ATOM 1506 N N . PRO A 1 195 ? -12.162 11.596 6.184 1.00 67.94 195 PRO A N 1
ATOM 1507 C CA . PRO A 1 195 ? -12.022 10.144 6.057 1.00 67.94 195 PRO A CA 1
ATOM 1508 C C . PRO A 1 195 ? -12.165 9.665 4.605 1.00 67.94 195 PRO A C 1
ATOM 1510 O O . PRO A 1 195 ? -11.612 8.627 4.242 1.00 67.94 195 PRO A O 1
ATOM 1513 N N . GLU A 1 196 ? -12.842 10.435 3.751 1.00 66.25 196 GLU A N 1
ATOM 1514 C CA . GLU A 1 196 ? -12.975 10.133 2.331 1.00 66.25 196 GLU A CA 1
ATOM 1515 C C . GLU A 1 196 ? -11.675 10.392 1.546 1.00 66.25 196 GLU A C 1
ATOM 1517 O O . GLU A 1 196 ? -11.332 9.631 0.639 1.00 66.25 196 GLU A O 1
ATOM 1522 N N . MET A 1 197 ? -10.898 11.414 1.921 1.00 62.59 197 MET A N 1
ATOM 1523 C CA . MET A 1 197 ? -9.579 11.668 1.328 1.00 62.59 197 MET A CA 1
ATOM 1524 C C . MET A 1 197 ? -8.539 10.649 1.792 1.00 62.59 197 MET A C 1
ATOM 1526 O O . MET A 1 197 ? -7.740 10.200 0.975 1.00 62.59 197 MET A O 1
ATOM 1530 N N . GLU A 1 198 ? -8.566 10.233 3.064 1.00 68.94 198 GLU A N 1
ATOM 1531 C CA . GLU A 1 198 ? -7.697 9.140 3.529 1.00 68.94 198 GLU A CA 1
ATOM 1532 C C . GLU A 1 198 ? -7.990 7.838 2.776 1.00 68.94 198 GLU A C 1
ATOM 1534 O O . GLU A 1 198 ? -7.062 7.112 2.427 1.00 68.94 198 GLU A O 1
ATOM 1539 N N . TYR A 1 199 ? -9.262 7.574 2.468 1.00 72.19 199 TYR A N 1
ATOM 1540 C CA . TYR A 1 199 ? -9.654 6.394 1.709 1.00 72.19 199 TYR A CA 1
ATOM 1541 C C . TYR A 1 199 ? -9.142 6.422 0.262 1.00 72.19 199 TYR A C 1
ATOM 1543 O O . TYR A 1 199 ? -8.626 5.423 -0.230 1.00 72.19 199 TYR A O 1
ATOM 1551 N N . LYS A 1 200 ? -9.231 7.572 -0.420 1.00 72.38 200 LYS A N 1
ATOM 1552 C CA . LYS A 1 200 ? -8.752 7.719 -1.808 1.00 72.38 200 LYS A CA 1
ATOM 1553 C C . LYS A 1 200 ? -7.231 7.628 -1.952 1.00 72.38 200 LYS A C 1
ATOM 1555 O O . LYS A 1 200 ? -6.750 7.361 -3.048 1.00 72.38 200 LYS A O 1
ATOM 1560 N N . LEU A 1 201 ? -6.484 7.858 -0.872 1.00 73.12 201 LEU A N 1
ATOM 1561 C CA . LEU A 1 201 ? -5.025 7.719 -0.846 1.00 73.12 201 LEU A CA 1
ATOM 1562 C C . LEU A 1 201 ? -4.558 6.267 -0.651 1.00 73.12 201 LEU A C 1
ATOM 1564 O O . LEU A 1 201 ? -3.375 5.988 -0.845 1.00 73.12 201 LEU A O 1
ATOM 1568 N N . LEU A 1 202 ? -5.453 5.354 -0.259 1.00 80.19 202 LEU A N 1
ATOM 1569 C CA . LEU A 1 202 ? -5.153 3.926 -0.145 1.00 80.19 202 LEU A CA 1
ATOM 1570 C C . LEU A 1 202 ? -4.983 3.302 -1.537 1.00 80.19 202 LEU A C 1
ATOM 1572 O O . LEU A 1 202 ? -5.621 3.731 -2.502 1.00 80.19 202 LEU A O 1
ATOM 1576 N N . SER A 1 203 ? -4.172 2.243 -1.621 1.00 84.31 203 SER A N 1
ATOM 1577 C CA . SER A 1 203 ? -4.091 1.416 -2.831 1.00 84.31 203 SER A CA 1
ATOM 1578 C C . SER A 1 203 ? -5.463 0.836 -3.193 1.00 84.31 203 SER A C 1
ATOM 1580 O O . SER A 1 203 ? -6.291 0.608 -2.313 1.00 84.31 203 SER A O 1
ATOM 1582 N N . MET A 1 204 ? -5.692 0.535 -4.473 1.00 85.62 204 MET A N 1
ATOM 1583 C CA . MET A 1 204 ? -6.918 -0.109 -4.958 1.00 85.62 204 MET A CA 1
ATOM 1584 C C . MET A 1 204 ? -7.305 -1.332 -4.116 1.00 85.62 204 MET A C 1
ATOM 1586 O O . MET A 1 204 ? -8.443 -1.456 -3.673 1.00 85.62 204 MET A O 1
ATOM 1590 N N . VAL A 1 205 ? -6.340 -2.215 -3.839 1.00 89.44 205 VAL A N 1
ATOM 1591 C CA . VAL A 1 205 ? -6.571 -3.445 -3.067 1.00 89.44 205 VAL A CA 1
ATOM 1592 C C . VAL A 1 205 ? -6.917 -3.121 -1.620 1.00 89.44 205 VAL A C 1
ATOM 1594 O O . VAL A 1 205 ? -7.787 -3.762 -1.045 1.00 89.44 205 VAL A O 1
ATOM 1597 N N . GLN A 1 206 ? -6.296 -2.094 -1.041 1.00 88.94 206 GLN A N 1
ATOM 1598 C CA . GLN A 1 206 ? -6.607 -1.630 0.312 1.00 88.94 206 GLN A CA 1
ATOM 1599 C C . GLN A 1 206 ? -7.995 -0.990 0.394 1.00 88.94 206 GLN A C 1
ATOM 1601 O O . GLN A 1 206 ? -8.679 -1.134 1.404 1.00 88.94 206 GLN A O 1
ATOM 1606 N N . GLN A 1 207 ? -8.433 -0.295 -0.656 1.00 89.69 207 GLN A N 1
ATOM 1607 C CA . GLN A 1 207 ? -9.801 0.207 -0.749 1.00 89.69 207 GLN A CA 1
ATOM 1608 C C . GLN A 1 207 ? -10.794 -0.962 -0.801 1.00 89.69 207 GLN A C 1
ATOM 1610 O O . GLN A 1 207 ? -11.745 -0.998 -0.024 1.00 89.69 207 GLN A O 1
ATOM 1615 N N . ILE A 1 208 ? -10.538 -1.965 -1.644 1.00 89.56 208 ILE A N 1
ATOM 1616 C CA . ILE A 1 208 ? -11.366 -3.176 -1.721 1.00 89.56 208 ILE A CA 1
ATOM 1617 C C . ILE A 1 208 ? -11.366 -3.927 -0.379 1.00 89.56 208 ILE A C 1
ATOM 1619 O O . ILE A 1 208 ? -12.427 -4.348 0.078 1.00 89.56 208 ILE A O 1
ATOM 1623 N N . ASP A 1 209 ? -10.216 -4.047 0.294 1.00 91.06 209 ASP A N 1
ATOM 1624 C CA . ASP A 1 209 ? -10.113 -4.662 1.622 1.00 91.06 209 ASP A CA 1
ATOM 1625 C C . ASP A 1 209 ? -11.014 -3.951 2.633 1.00 91.06 209 ASP A C 1
ATOM 1627 O O . ASP A 1 209 ? -11.751 -4.603 3.357 1.00 91.06 209 ASP A O 1
ATOM 1631 N N . ARG A 1 210 ? -11.053 -2.614 2.642 1.00 89.94 210 ARG A N 1
ATOM 1632 C CA . ARG A 1 210 ? -11.954 -1.864 3.532 1.00 89.94 210 ARG A CA 1
ATOM 1633 C C . ARG A 1 210 ? -13.426 -2.194 3.298 1.00 89.94 210 ARG A C 1
ATOM 1635 O O . ARG A 1 210 ? -14.173 -2.304 4.269 1.00 89.94 210 ARG A O 1
ATOM 1642 N N . VAL A 1 211 ? -13.833 -2.357 2.039 1.00 90.31 211 VAL A N 1
ATOM 1643 C CA . VAL A 1 211 ? -15.196 -2.790 1.689 1.00 90.31 211 VAL A CA 1
ATOM 1644 C C . VAL A 1 211 ? -15.435 -4.227 2.153 1.00 90.31 211 VAL A C 1
ATOM 1646 O O . VAL A 1 211 ? -16.485 -4.525 2.720 1.00 90.31 211 VAL A O 1
ATOM 1649 N N . LEU A 1 212 ? -14.446 -5.109 1.990 1.00 91.00 212 LEU A N 1
ATOM 1650 C CA . LEU A 1 212 ? -14.520 -6.480 2.481 1.00 91.00 212 LEU A CA 1
ATOM 1651 C C . LEU A 1 212 ? -14.659 -6.532 4.005 1.00 91.00 212 LEU A C 1
ATOM 1653 O O . LEU A 1 212 ? -15.576 -7.189 4.486 1.00 91.00 212 LEU A O 1
ATOM 1657 N N . GLN A 1 213 ? -13.801 -5.827 4.749 1.00 92.38 213 GLN A N 1
ATOM 1658 C CA . GLN A 1 213 ? -13.841 -5.769 6.212 1.00 92.38 213 GLN A CA 1
ATOM 1659 C C . GLN A 1 213 ? -15.210 -5.291 6.702 1.00 92.38 213 GLN A C 1
ATOM 1661 O O . GLN A 1 213 ? -15.792 -5.908 7.587 1.00 92.38 213 GLN A O 1
ATOM 1666 N N . ALA A 1 214 ? -15.767 -4.249 6.075 1.00 89.38 214 ALA A N 1
ATOM 1667 C CA . ALA A 1 214 ? -17.100 -3.753 6.409 1.00 89.38 214 ALA A CA 1
ATOM 1668 C C . ALA A 1 214 ? -18.211 -4.791 6.161 1.00 89.38 214 ALA A C 1
ATOM 1670 O O . ALA A 1 214 ? -19.203 -4.804 6.884 1.00 89.38 214 ALA A O 1
ATOM 1671 N N . ARG A 1 215 ? -18.053 -5.670 5.162 1.00 86.44 215 ARG A N 1
ATOM 1672 C CA . ARG A 1 215 ? -19.005 -6.755 4.873 1.00 86.44 215 ARG A CA 1
ATOM 1673 C C . ARG A 1 215 ? -18.883 -7.953 5.799 1.00 86.44 215 ARG A C 1
ATOM 1675 O O . ARG A 1 215 ? -19.888 -8.611 6.056 1.00 86.44 215 ARG A O 1
ATOM 1682 N N . ILE A 1 216 ? -17.664 -8.300 6.198 1.00 89.69 216 ILE A N 1
ATOM 1683 C CA . ILE A 1 216 ? -17.427 -9.475 7.039 1.00 89.69 216 ILE A CA 1
ATOM 1684 C C . ILE A 1 216 ? -17.556 -9.151 8.527 1.00 89.69 216 ILE A C 1
ATOM 1686 O O . ILE A 1 216 ? -17.634 -10.086 9.323 1.00 89.69 216 ILE A O 1
ATOM 1690 N N . ASP A 1 217 ? -17.633 -7.872 8.903 1.00 87.12 217 ASP A N 1
ATOM 1691 C CA . ASP A 1 217 ? -17.889 -7.440 10.275 1.00 87.12 217 ASP A CA 1
ATOM 1692 C C . ASP A 1 217 ? -19.166 -8.095 10.834 1.00 87.12 217 ASP A C 1
ATOM 1694 O O . ASP A 1 217 ? -20.227 -8.097 10.207 1.00 87.12 217 ASP A O 1
ATOM 1698 N N . GLY A 1 218 ? -19.043 -8.742 11.994 1.00 80.75 218 GLY A N 1
ATOM 1699 C CA . GLY A 1 218 ? -20.139 -9.495 12.617 1.00 80.75 218 GLY A CA 1
ATOM 1700 C C . GLY A 1 218 ? -20.483 -10.844 11.965 1.00 80.75 218 GLY A C 1
ATOM 1701 O O . GLY A 1 218 ? -21.443 -11.490 12.386 1.00 80.75 218 GLY A O 1
ATOM 1702 N N . THR A 1 219 ? -19.718 -11.303 10.969 1.00 84.44 219 THR A N 1
ATOM 1703 C CA . THR A 1 219 ? -19.880 -12.627 10.338 1.00 84.44 219 THR A CA 1
ATOM 1704 C C . THR A 1 219 ? -18.831 -13.626 10.855 1.00 84.44 219 THR A C 1
ATOM 1706 O O . THR A 1 219 ? -17.760 -13.209 11.298 1.00 84.44 219 THR A O 1
ATOM 1709 N N . PRO A 1 220 ? -19.049 -14.953 10.741 1.00 81.38 220 PRO A N 1
ATOM 1710 C CA . PRO A 1 220 ? -18.026 -15.949 11.095 1.00 81.38 220 PRO A CA 1
ATOM 1711 C C . PRO A 1 220 ? -16.747 -15.851 10.241 1.00 81.38 220 PRO A C 1
ATOM 1713 O O . PRO A 1 220 ? -15.721 -16.421 10.595 1.00 81.38 220 PRO A O 1
ATOM 1716 N N . LEU A 1 221 ? -16.780 -15.114 9.123 1.00 80.62 221 LEU A N 1
ATOM 1717 C CA . LEU A 1 221 ? -15.599 -14.846 8.297 1.00 80.62 221 LEU A CA 1
ATOM 1718 C C . LEU A 1 221 ? -14.657 -13.819 8.950 1.00 80.62 221 LEU A C 1
ATOM 1720 O O . LEU A 1 221 ? -13.462 -13.838 8.661 1.00 80.62 221 LEU A O 1
ATOM 1724 N N . ALA A 1 222 ? -15.154 -12.963 9.853 1.00 80.62 222 ALA A N 1
ATOM 1725 C CA . ALA A 1 222 ? -14.303 -12.056 10.626 1.00 80.62 222 ALA A CA 1
ATOM 1726 C C . ALA A 1 222 ? -13.391 -12.820 11.597 1.00 80.62 222 ALA A C 1
ATOM 1728 O O . ALA A 1 222 ? -12.223 -12.464 11.748 1.00 80.62 222 ALA A O 1
ATOM 1729 N N . GLU A 1 223 ? -13.875 -13.914 12.197 1.00 82.19 223 GLU A N 1
ATOM 1730 C CA . GLU A 1 223 ? -13.051 -14.764 13.071 1.00 82.19 223 GLU A CA 1
ATOM 1731 C C . GLU A 1 223 ? -11.897 -15.425 12.303 1.00 82.19 223 GLU A C 1
ATOM 1733 O O . GLU A 1 223 ? -10.817 -15.639 12.852 1.00 82.19 223 GLU A O 1
ATOM 1738 N N . MET A 1 224 ? -12.084 -15.671 11.002 1.00 79.88 224 MET A N 1
ATOM 1739 C CA . MET A 1 224 ? -11.061 -16.236 10.116 1.00 79.88 224 MET A CA 1
ATOM 1740 C C . MET A 1 224 ? -9.987 -15.219 9.693 1.00 79.88 224 MET A C 1
ATOM 1742 O O . MET A 1 224 ? -9.032 -15.597 9.015 1.00 79.88 224 MET A O 1
ATOM 1746 N N . SER A 1 225 ? -10.100 -13.949 10.110 1.00 83.94 225 SER A N 1
ATOM 1747 C CA . SER A 1 225 ? -9.119 -12.887 9.835 1.00 83.94 225 SER A CA 1
ATOM 1748 C C . SER A 1 225 ? -8.749 -12.783 8.348 1.00 83.94 225 SER A C 1
ATOM 1750 O O . SER A 1 225 ? -7.571 -12.821 7.986 1.00 83.94 225 SER A O 1
ATOM 1752 N N . VAL A 1 226 ? -9.762 -12.699 7.480 1.00 89.12 226 VAL A N 1
ATOM 1753 C CA . VAL A 1 226 ? -9.576 -12.548 6.029 1.00 89.12 226 VAL A CA 1
ATOM 1754 C C . VAL A 1 226 ? -9.139 -11.117 5.719 1.00 89.12 226 VAL A C 1
ATOM 1756 O O . VAL A 1 226 ? -9.831 -10.184 6.109 1.00 89.12 226 VAL A O 1
ATOM 1759 N N . GLN A 1 227 ? -8.024 -10.930 5.013 1.00 91.19 227 GLN A N 1
ATOM 1760 C CA . GLN A 1 227 ? -7.488 -9.626 4.605 1.00 91.19 227 GLN A CA 1
ATOM 1761 C C . GLN A 1 227 ? -6.977 -9.667 3.164 1.00 91.19 227 GLN A C 1
ATOM 1763 O O . GLN A 1 227 ? -6.442 -10.680 2.713 1.00 91.19 227 GLN A O 1
ATOM 1768 N N . LEU A 1 228 ? -7.086 -8.548 2.456 1.00 91.00 228 LEU A N 1
ATOM 1769 C CA . LEU A 1 228 ? -6.516 -8.356 1.124 1.00 91.00 228 LEU A CA 1
ATOM 1770 C C . LEU A 1 228 ? -5.294 -7.441 1.207 1.00 91.00 228 LEU A C 1
ATOM 1772 O O . LEU A 1 228 ? -5.334 -6.380 1.831 1.00 91.00 228 LEU A O 1
ATOM 1776 N N . LYS A 1 229 ? -4.198 -7.846 0.559 1.00 89.44 229 LYS A N 1
ATOM 1777 C CA . LYS A 1 229 ? -2.957 -7.065 0.499 1.00 89.44 229 LYS A CA 1
ATOM 1778 C C . LYS A 1 229 ? -2.410 -6.967 -0.914 1.00 89.44 229 LYS A C 1
ATOM 1780 O O . LYS A 1 229 ? -2.551 -7.886 -1.717 1.00 89.44 229 LYS A O 1
ATOM 1785 N N . ASP A 1 230 ? -1.748 -5.849 -1.180 1.00 87.94 230 ASP A N 1
ATOM 1786 C CA . ASP A 1 230 ? -0.976 -5.632 -2.398 1.00 87.94 230 ASP A CA 1
ATOM 1787 C C . ASP A 1 230 ? 0.303 -6.484 -2.381 1.00 87.94 230 ASP A C 1
ATOM 1789 O O . ASP A 1 230 ? 0.986 -6.574 -1.355 1.00 87.94 230 ASP A O 1
ATOM 1793 N N . THR A 1 231 ? 0.673 -7.070 -3.520 1.00 85.44 231 THR A N 1
ATOM 1794 C CA . THR A 1 231 ? 1.994 -7.689 -3.697 1.00 85.44 231 THR A CA 1
ATOM 1795 C C . THR A 1 231 ? 2.985 -6.704 -4.312 1.00 85.44 231 THR A C 1
ATOM 1797 O O . THR A 1 231 ? 2.613 -5.769 -5.020 1.00 85.44 231 THR A O 1
ATOM 1800 N N . LEU A 1 232 ? 4.285 -6.945 -4.110 1.00 74.44 232 LEU A N 1
ATOM 1801 C CA . LEU A 1 232 ? 5.360 -6.157 -4.736 1.00 74.44 232 LEU A CA 1
ATOM 1802 C C . LEU A 1 232 ? 5.339 -6.218 -6.275 1.00 74.44 232 LEU A C 1
ATOM 1804 O O . LEU A 1 232 ? 5.954 -5.385 -6.933 1.00 74.44 232 LEU A O 1
ATOM 1808 N N . GLN A 1 233 ? 4.636 -7.201 -6.843 1.00 72.50 233 GLN A N 1
ATOM 1809 C CA . GLN A 1 233 ? 4.435 -7.367 -8.282 1.00 72.50 233 GLN A CA 1
ATOM 1810 C C . GLN A 1 233 ? 3.174 -6.644 -8.795 1.00 72.50 233 GLN A C 1
ATOM 1812 O O . GLN A 1 233 ? 2.859 -6.750 -9.976 1.00 72.50 233 GLN A O 1
ATOM 1817 N N . GLY A 1 234 ? 2.456 -5.909 -7.935 1.00 66.31 234 GLY A N 1
ATOM 1818 C CA . GLY A 1 234 ? 1.226 -5.196 -8.298 1.00 66.31 234 GLY A CA 1
ATOM 1819 C C . GLY A 1 234 ? -0.017 -6.087 -8.393 1.00 66.31 234 GLY A C 1
ATOM 1820 O O . GLY A 1 234 ? -1.013 -5.678 -8.982 1.00 66.31 234 GLY A O 1
ATOM 1821 N N . GLY A 1 235 ? 0.039 -7.301 -7.838 1.00 76.88 235 GLY A N 1
ATOM 1822 C CA . GLY A 1 235 ? -1.091 -8.225 -7.737 1.00 76.88 235 GLY A CA 1
ATOM 1823 C C . GLY A 1 235 ? -1.832 -8.120 -6.400 1.00 76.88 235 GLY A C 1
ATOM 1824 O O . GLY A 1 235 ? -1.431 -7.383 -5.498 1.00 76.88 235 GLY A O 1
ATOM 1825 N N . LEU A 1 236 ? -2.908 -8.895 -6.269 1.00 86.38 236 LEU A N 1
ATOM 1826 C CA . LEU A 1 236 ? -3.717 -9.008 -5.054 1.00 86.38 236 LEU A CA 1
ATOM 1827 C C . LEU A 1 236 ? -3.423 -10.338 -4.367 1.00 86.38 236 LEU A C 1
ATOM 1829 O O . LEU A 1 236 ? -3.461 -11.376 -5.012 1.00 86.38 236 LEU A O 1
ATOM 1833 N N . GLN A 1 237 ? -3.181 -10.308 -3.060 1.00 90.19 237 GLN A N 1
ATOM 1834 C CA . GLN A 1 237 ? -2.954 -11.493 -2.242 1.00 90.19 237 GLN A CA 1
ATOM 1835 C C . GLN A 1 237 ? -4.000 -11.576 -1.132 1.00 90.19 237 GLN A C 1
ATOM 1837 O O . GLN A 1 237 ? -4.295 -10.577 -0.472 1.00 90.19 237 GLN A O 1
ATOM 1842 N N . VAL A 1 238 ? -4.539 -12.773 -0.903 1.00 91.12 238 VAL A N 1
ATOM 1843 C CA . VAL A 1 238 ? -5.547 -13.028 0.133 1.00 91.12 238 VAL A CA 1
ATOM 1844 C C . VAL A 1 238 ? -4.876 -13.677 1.337 1.00 91.12 238 VAL A C 1
ATOM 1846 O O . VAL A 1 238 ? -4.232 -14.715 1.226 1.00 91.12 238 VAL A O 1
ATOM 1849 N N . HIS A 1 239 ? -5.005 -13.058 2.502 1.00 90.56 239 HIS A N 1
ATOM 1850 C CA . HIS A 1 239 ? -4.471 -13.540 3.773 1.00 90.56 239 HIS A CA 1
ATOM 1851 C C . HIS A 1 239 ? -5.646 -14.057 4.605 1.00 90.56 239 HIS A C 1
ATOM 1853 O O . HIS A 1 239 ? -6.609 -13.328 4.808 1.00 90.56 239 HIS A O 1
ATOM 1859 N N . ILE A 1 240 ? -5.592 -15.304 5.071 1.00 90.00 240 ILE A N 1
ATOM 1860 C CA . ILE A 1 240 ? -6.604 -15.912 5.949 1.00 90.00 240 ILE A CA 1
ATOM 1861 C C . ILE A 1 240 ? -5.878 -16.426 7.190 1.00 90.00 240 ILE A C 1
ATOM 1863 O O . ILE A 1 240 ? -5.233 -17.479 7.163 1.00 90.00 240 ILE A O 1
ATOM 1867 N N . GLY A 1 241 ? -5.923 -15.645 8.270 1.00 87.00 241 GLY A N 1
ATOM 1868 C CA . GLY A 1 241 ? -5.160 -15.925 9.485 1.00 87.00 241 GLY A CA 1
ATOM 1869 C C . GLY A 1 241 ? -3.652 -15.973 9.212 1.00 87.00 241 GLY A C 1
ATOM 1870 O O . GLY A 1 241 ? -3.011 -14.939 9.043 1.00 87.00 241 GLY A O 1
ATOM 1871 N N . THR A 1 242 ? -3.074 -17.177 9.185 1.00 85.69 242 THR A N 1
ATOM 1872 C CA . THR A 1 242 ? -1.638 -17.410 8.916 1.00 85.69 242 THR A CA 1
ATOM 1873 C C . THR A 1 242 ? -1.364 -17.885 7.487 1.00 85.69 242 THR A C 1
ATOM 1875 O O . THR A 1 242 ? -0.210 -17.950 7.069 1.00 85.69 242 THR A O 1
ATOM 1878 N N . VAL A 1 243 ? -2.405 -18.231 6.727 1.00 89.56 243 VAL A N 1
ATOM 1879 C CA . VAL A 1 243 ? -2.265 -18.765 5.371 1.00 89.56 243 VAL A CA 1
ATOM 1880 C C . VAL A 1 243 ? -2.405 -17.641 4.358 1.00 89.56 243 VAL A C 1
ATOM 1882 O O . VAL A 1 243 ? -3.235 -16.745 4.506 1.00 89.56 243 VAL A O 1
ATOM 1885 N N . VAL A 1 244 ? -1.578 -17.694 3.321 1.00 91.12 244 VAL A N 1
ATOM 1886 C CA . VAL A 1 244 ? -1.499 -16.671 2.289 1.00 91.12 244 VAL A CA 1
ATOM 1887 C C . VAL A 1 244 ? -1.729 -17.324 0.931 1.00 91.12 244 VAL A C 1
ATOM 1889 O O . VAL A 1 244 ? -1.052 -18.290 0.589 1.00 91.12 244 VAL A O 1
ATOM 1892 N N . TYR A 1 245 ? -2.672 -16.781 0.169 1.00 91.31 245 TYR A N 1
ATOM 1893 C CA . TYR A 1 245 ? -3.069 -17.252 -1.152 1.00 91.31 245 TYR A CA 1
ATOM 1894 C C . TYR A 1 245 ? -2.761 -16.180 -2.192 1.00 91.31 245 TYR A C 1
ATOM 1896 O O . TYR A 1 245 ? -3.067 -15.003 -1.993 1.00 91.31 245 TYR A O 1
ATOM 1904 N N . GLU A 1 246 ? -2.139 -16.585 -3.296 1.00 87.75 246 GLU A N 1
ATOM 1905 C CA . GLU A 1 246 ? -1.710 -15.680 -4.365 1.00 87.75 246 GLU A CA 1
ATOM 1906 C C . GLU A 1 246 ? -2.874 -15.232 -5.255 1.00 87.75 246 GLU A C 1
ATOM 1908 O O . GLU A 1 246 ? -2.834 -14.137 -5.805 1.00 87.75 246 GLU A O 1
ATOM 1913 N N . THR A 1 247 ? -3.938 -16.034 -5.348 1.00 85.44 247 THR A N 1
ATOM 1914 C CA . THR A 1 247 ? -5.147 -15.697 -6.107 1.00 85.44 247 THR A CA 1
ATOM 1915 C C . THR A 1 247 ? -6.422 -15.946 -5.299 1.00 85.44 247 THR A C 1
ATOM 1917 O O . THR A 1 247 ? -6.426 -16.663 -4.298 1.00 85.44 247 THR A O 1
ATOM 1920 N N . ILE A 1 248 ? -7.539 -15.355 -5.740 1.00 85.38 248 ILE A N 1
ATOM 1921 C CA . ILE A 1 248 ? -8.859 -15.574 -5.123 1.00 85.38 248 ILE A CA 1
ATOM 1922 C C . ILE A 1 248 ? -9.323 -17.023 -5.337 1.00 85.38 248 ILE A C 1
ATOM 1924 O O . ILE A 1 248 ? -10.011 -17.578 -4.483 1.00 85.38 248 ILE A O 1
ATOM 1928 N N . ASP A 1 249 ? -8.961 -17.646 -6.460 1.00 86.25 249 ASP A N 1
ATOM 1929 C CA . ASP A 1 249 ? -9.381 -19.011 -6.791 1.00 86.25 249 ASP A CA 1
ATOM 1930 C C . ASP A 1 249 ? -8.624 -20.085 -5.993 1.00 86.25 249 ASP A C 1
ATOM 1932 O O . ASP A 1 249 ? -9.183 -21.156 -5.759 1.00 86.25 249 ASP A O 1
ATOM 1936 N N . ASP A 1 250 ? -7.426 -19.777 -5.482 1.00 87.12 250 ASP A N 1
ATOM 1937 C CA . ASP A 1 250 ? -6.657 -20.679 -4.609 1.00 87.12 250 ASP A CA 1
ATOM 1938 C C . ASP A 1 250 ? -7.230 -20.799 -3.189 1.00 87.12 250 ASP A C 1
ATOM 1940 O O . ASP A 1 250 ? -6.879 -21.718 -2.445 1.00 87.12 250 ASP A O 1
ATOM 1944 N N . VAL A 1 251 ? -8.117 -19.885 -2.786 1.00 88.38 251 VAL A N 1
ATOM 1945 C CA . VAL A 1 251 ? -8.753 -19.929 -1.466 1.00 88.38 251 VAL A CA 1
ATOM 1946 C C . VAL A 1 251 ? -9.699 -21.132 -1.413 1.00 88.38 251 VAL A C 1
ATOM 1948 O O . VAL A 1 251 ? -10.618 -21.177 -2.224 1.00 88.38 251 VAL A O 1
ATOM 1951 N N . PRO A 1 252 ? -9.578 -22.078 -0.464 1.00 84.25 252 PRO A N 1
ATOM 1952 C CA . PRO A 1 252 ? -10.418 -23.281 -0.417 1.00 84.25 252 PRO A CA 1
ATOM 1953 C C . PRO A 1 252 ? -11.880 -22.983 -0.043 1.00 84.25 252 PRO A C 1
ATOM 1955 O O . PRO A 1 252 ? -12.804 -23.604 -0.581 1.00 84.25 252 PRO A O 1
ATOM 1958 N N . ASP A 1 253 ? -12.116 -21.980 0.805 1.00 85.94 253 ASP A N 1
ATOM 1959 C CA . ASP A 1 253 ? -13.445 -21.610 1.291 1.00 85.94 253 ASP A CA 1
ATOM 1960 C C . ASP A 1 253 ? -14.272 -20.838 0.258 1.00 85.94 253 ASP A C 1
ATOM 1962 O O . ASP A 1 253 ? -14.029 -19.666 -0.041 1.00 85.94 253 ASP A O 1
ATOM 1966 N N . ALA A 1 254 ? -15.339 -21.471 -0.235 1.00 88.06 254 ALA A N 1
ATOM 1967 C CA . ALA A 1 254 ? -16.270 -20.849 -1.178 1.00 88.06 254 ALA A CA 1
ATOM 1968 C C . ALA A 1 254 ? -16.939 -19.582 -0.617 1.00 88.06 254 ALA A C 1
ATOM 1970 O O . ALA A 1 254 ? -17.171 -18.627 -1.358 1.00 88.06 254 ALA A O 1
ATOM 1971 N N . ASN A 1 255 ? -17.207 -19.550 0.692 1.00 87.69 255 ASN A N 1
ATOM 1972 C CA . ASN A 1 255 ? -17.796 -18.389 1.358 1.00 87.69 255 ASN A CA 1
ATOM 1973 C C . ASN A 1 255 ? -16.852 -17.180 1.328 1.00 87.69 255 ASN A C 1
ATOM 1975 O O . ASN A 1 255 ? -17.297 -16.072 1.039 1.00 87.69 255 ASN A O 1
ATOM 1979 N N . VAL A 1 256 ? -15.551 -17.403 1.546 1.00 87.38 256 VAL A N 1
ATOM 1980 C CA . VAL A 1 256 ? -14.525 -16.353 1.472 1.00 87.38 256 VAL A CA 1
ATOM 1981 C C . VAL A 1 256 ? -14.408 -15.830 0.040 1.00 87.38 256 VAL A C 1
ATOM 1983 O O . VAL A 1 256 ? -14.479 -14.622 -0.175 1.00 87.38 256 VAL A O 1
ATOM 1986 N N . ARG A 1 257 ? -14.325 -16.720 -0.960 1.00 91.56 257 ARG A N 1
ATOM 1987 C CA . ARG A 1 257 ? -14.269 -16.321 -2.381 1.00 91.56 257 ARG A CA 1
ATOM 1988 C C . ARG A 1 257 ? -15.464 -15.460 -2.786 1.00 91.56 257 ARG A C 1
ATOM 1990 O O . ARG A 1 257 ? -15.301 -14.439 -3.452 1.00 91.56 257 ARG A O 1
ATOM 1997 N N . ASN A 1 258 ? -16.664 -15.855 -2.362 1.00 91.06 258 ASN A N 1
ATOM 1998 C CA . ASN A 1 258 ? -17.888 -15.113 -2.649 1.00 91.06 258 ASN A CA 1
ATOM 1999 C C . ASN A 1 258 ? -17.917 -13.755 -1.937 1.00 91.06 258 ASN A C 1
ATOM 2001 O O . ASN A 1 258 ? -18.316 -12.769 -2.551 1.00 91.06 258 ASN A O 1
ATOM 2005 N N . ALA A 1 259 ? -17.460 -13.683 -0.683 1.00 89.12 259 ALA A N 1
ATOM 2006 C CA . ALA A 1 259 ? -17.371 -12.427 0.058 1.00 89.12 259 ALA A CA 1
ATOM 2007 C C . ALA A 1 259 ? -16.403 -11.438 -0.612 1.00 89.12 259 ALA A C 1
ATOM 2009 O O . ALA A 1 259 ? -16.753 -10.274 -0.798 1.00 89.12 259 ALA A O 1
ATOM 2010 N N . ILE A 1 260 ? -15.235 -11.916 -1.053 1.00 89.00 260 ILE A N 1
ATOM 2011 C CA . ILE A 1 260 ? -14.240 -11.103 -1.764 1.00 89.00 260 ILE A CA 1
ATOM 2012 C C . ILE A 1 260 ? -14.802 -10.593 -3.095 1.00 89.00 260 ILE A C 1
ATOM 2014 O O . ILE A 1 260 ? -14.743 -9.397 -3.363 1.00 89.00 260 ILE A O 1
ATOM 2018 N N . ARG A 1 261 ? -15.413 -11.464 -3.910 1.00 91.25 261 ARG A N 1
ATOM 2019 C CA . ARG A 1 261 ? -16.039 -11.052 -5.182 1.00 91.25 261 ARG A CA 1
ATOM 2020 C C . ARG A 1 261 ? -17.168 -10.046 -4.974 1.00 91.25 261 ARG A C 1
ATOM 2022 O O . ARG A 1 261 ? -17.281 -9.093 -5.738 1.00 91.25 261 ARG A O 1
ATOM 2029 N N . ALA A 1 262 ? -17.978 -10.228 -3.934 1.00 90.06 262 ALA A N 1
ATOM 2030 C CA . ALA A 1 262 ? -19.048 -9.295 -3.607 1.00 90.06 262 ALA A CA 1
ATOM 2031 C C . ALA A 1 262 ? -18.513 -7.930 -3.141 1.00 90.06 262 ALA A C 1
ATOM 2033 O O . ALA A 1 262 ? -19.094 -6.904 -3.487 1.00 90.06 262 ALA A O 1
ATOM 2034 N N . ALA A 1 263 ? -17.402 -7.909 -2.398 1.00 89.75 263 ALA A N 1
ATOM 2035 C CA . ALA A 1 263 ? -16.731 -6.675 -1.998 1.00 89.75 263 ALA A CA 1
ATOM 2036 C C . ALA A 1 263 ? -16.122 -5.931 -3.197 1.00 89.75 263 ALA A C 1
ATOM 2038 O O . ALA A 1 263 ? -16.253 -4.713 -3.283 1.00 89.75 263 ALA A O 1
ATOM 2039 N N . ILE A 1 264 ? -15.519 -6.656 -4.149 1.00 90.06 264 ILE A N 1
ATOM 2040 C CA . ILE A 1 264 ? -15.014 -6.078 -5.404 1.00 90.06 264 ILE A CA 1
ATOM 2041 C C . ILE A 1 264 ? -16.163 -5.449 -6.196 1.00 90.06 264 ILE A C 1
ATOM 2043 O O . ILE A 1 264 ? -16.073 -4.279 -6.541 1.00 90.06 264 ILE A O 1
ATOM 2047 N N . ALA A 1 265 ? -17.265 -6.174 -6.409 1.00 90.00 265 ALA A N 1
ATOM 2048 C CA . ALA A 1 265 ? -18.415 -5.660 -7.156 1.00 90.00 265 ALA A CA 1
ATOM 2049 C C . ALA A 1 265 ? -19.023 -4.394 -6.522 1.00 90.00 265 ALA A C 1
ATOM 2051 O O . ALA A 1 265 ? -19.392 -3.450 -7.220 1.00 90.00 265 ALA A O 1
ATOM 2052 N N . GLU A 1 266 ? -19.109 -4.347 -5.191 1.00 89.38 266 GLU A N 1
ATOM 2053 C CA . GLU A 1 266 ? -19.580 -3.160 -4.472 1.00 89.38 266 GLU A CA 1
ATOM 2054 C C . GLU A 1 266 ? -18.615 -1.978 -4.612 1.00 89.38 266 GLU A C 1
ATOM 2056 O O . GLU A 1 266 ? -19.039 -0.837 -4.816 1.00 89.38 266 GLU A O 1
ATOM 2061 N N . TRP A 1 267 ? -17.313 -2.247 -4.527 1.00 90.12 267 TRP A N 1
ATOM 2062 C CA . TRP A 1 267 ? -16.288 -1.239 -4.745 1.00 90.12 267 TRP A CA 1
ATOM 2063 C C . TRP A 1 267 ? -16.338 -0.700 -6.187 1.00 90.12 267 TRP A C 1
ATOM 2065 O O . TRP A 1 267 ? -16.370 0.515 -6.379 1.00 90.12 267 TRP A O 1
ATOM 2075 N N . GLU A 1 268 ? -16.451 -1.567 -7.195 1.00 88.75 268 GLU A N 1
ATOM 2076 C CA . GLU A 1 268 ? -16.579 -1.172 -8.604 1.00 88.75 268 GLU A CA 1
ATOM 2077 C C . GLU A 1 268 ? -17.815 -0.294 -8.825 1.00 88.75 268 GLU A C 1
ATOM 2079 O O . GLU A 1 268 ? -17.710 0.781 -9.411 1.00 88.75 268 GLU A O 1
ATOM 2084 N N . GLN A 1 269 ? -18.969 -0.675 -8.271 1.00 87.06 269 GLN A N 1
ATOM 2085 C CA . GLN A 1 269 ? -20.199 0.111 -8.387 1.00 87.06 269 GLN A CA 1
ATOM 2086 C C . GLN A 1 269 ? -20.067 1.513 -7.768 1.00 87.06 269 GLN A C 1
ATOM 2088 O O . GLN A 1 269 ? -20.653 2.477 -8.266 1.00 87.06 269 GLN A O 1
ATOM 2093 N N . LYS A 1 270 ? -19.320 1.636 -6.666 1.00 83.44 270 LYS A N 1
ATOM 2094 C CA . LYS A 1 270 ? -19.188 2.887 -5.910 1.00 83.44 270 LYS A CA 1
ATOM 2095 C C . LYS A 1 270 ? -18.087 3.806 -6.443 1.00 83.44 270 LYS A C 1
ATOM 2097 O O . LYS A 1 270 ? -18.222 5.024 -6.337 1.00 83.44 270 LYS A O 1
ATOM 2102 N N . TYR A 1 271 ? -17.013 3.244 -6.995 1.00 80.25 271 TYR A N 1
ATOM 2103 C CA . TYR A 1 271 ? -15.803 3.985 -7.370 1.00 80.25 271 TYR A CA 1
ATOM 2104 C C . TYR A 1 271 ? -15.500 3.969 -8.879 1.00 80.25 271 TYR A C 1
ATOM 2106 O O . TYR A 1 271 ? -14.702 4.792 -9.327 1.00 80.25 271 TYR A O 1
ATOM 2114 N N . ILE A 1 272 ? -16.181 3.132 -9.673 1.00 78.19 272 ILE A N 1
ATOM 2115 C CA . ILE A 1 272 ? -16.140 3.115 -11.146 1.00 78.19 272 ILE A CA 1
ATOM 2116 C C . ILE A 1 272 ? -17.561 3.316 -11.727 1.00 78.19 272 ILE A C 1
ATOM 2118 O O . ILE A 1 272 ? -18.113 2.428 -12.378 1.00 78.19 272 ILE A O 1
ATOM 2122 N N . PRO A 1 273 ? -18.216 4.472 -11.512 1.00 54.34 273 PRO A N 1
ATOM 2123 C CA . PRO A 1 273 ? -19.508 4.727 -12.136 1.00 54.34 273 PRO A CA 1
ATOM 2124 C C . PRO A 1 273 ? -19.321 5.032 -13.633 1.00 54.34 273 PRO A C 1
ATOM 2126 O O . PRO A 1 273 ? -18.912 6.137 -13.985 1.00 54.34 273 PRO A O 1
ATOM 2129 N N . GLY A 1 274 ? -19.641 4.083 -14.521 1.00 57.53 274 GLY A N 1
ATOM 2130 C CA . GLY A 1 274 ? -19.785 4.382 -15.956 1.00 57.53 274 GLY A CA 1
ATOM 2131 C C . GLY A 1 274 ? -19.273 3.360 -16.974 1.00 57.53 274 GLY A C 1
ATOM 2132 O O . GLY A 1 274 ? -18.834 3.783 -18.041 1.00 57.53 274 GLY A O 1
ATOM 2133 N N . THR A 1 275 ? -19.349 2.058 -16.700 1.00 42.78 275 THR A N 1
ATOM 2134 C CA . THR A 1 275 ? -19.272 1.019 -17.750 1.00 42.78 275 THR A CA 1
ATOM 2135 C C . THR A 1 275 ? -20.596 0.304 -17.908 1.00 42.78 275 THR A C 1
ATOM 2137 O O . THR A 1 275 ? -21.181 -0.041 -16.857 1.00 42.78 275 THR A O 1
#

Radius of gyration: 39.62 Å; chains: 1; bounding box: 101×109×82 Å